Protein AF-A0A060ZPP7-F1 (afdb_monomer)

Foldseek 3Di:
DQDPCNDQQHLDDAFFFAPALPGPDGNVRRRVVVLVLQCVLQVDAAPWEEEEEACQLPPSVVVCVVVHNAAYEYEDQDPVSQVNNCVVCVVVVNNVRYHYDYDDLLDDPAAFQQGQEYEYEQHLQLDLCSLSSLLSVLRNHHAFHKYKYKHFAADPLADAQCVPPSRNDHHHQVCVCVSQVSSQKHWDDKDFSQNRRQDHPVQLVVQCVVCVVVLVVCCVVPNPLVSCRRNNDDPPDDQPPRNDYTIIMITMMGRD

Organism: NCBI:txid576784

Structure (mmCIF, N/CA/C/O backbone):
data_AF-A0A060ZPP7-F1
#
_entry.id   AF-A0A060ZPP7-F1
#
loop_
_atom_site.group_PDB
_atom_site.id
_atom_site.type_symbol
_atom_site.label_atom_id
_atom_site.label_alt_id
_atom_site.label_comp_id
_atom_site.label_asym_id
_atom_site.label_entity_id
_atom_site.label_seq_id
_atom_site.pdbx_PDB_ins_code
_atom_site.Cartn_x
_atom_site.Cartn_y
_atom_site.Cartn_z
_atom_site.occupancy
_atom_site.B_iso_or_equiv
_atom_site.auth_seq_id
_atom_site.auth_comp_id
_atom_site.auth_asym_id
_atom_site.auth_atom_id
_atom_site.pdbx_PDB_model_num
ATOM 1 N N . MET A 1 1 ? 29.205 8.952 -3.262 1.00 29.80 1 MET A N 1
ATOM 2 C CA . MET A 1 1 ? 28.152 7.966 -2.949 1.00 29.80 1 MET A CA 1
ATOM 3 C C . MET A 1 1 ? 26.857 8.739 -3.065 1.00 29.80 1 MET A C 1
ATOM 5 O O . MET A 1 1 ? 26.741 9.728 -2.355 1.00 29.80 1 MET A O 1
ATOM 9 N N . LEU A 1 2 ? 26.001 8.410 -4.032 1.00 26.97 2 LEU A N 1
ATOM 10 C CA . LEU A 1 2 ? 24.689 9.052 -4.153 1.00 26.97 2 LEU A CA 1
ATOM 11 C C . LEU A 1 2 ? 23.909 8.729 -2.872 1.00 26.97 2 LEU A C 1
ATOM 13 O O . LEU A 1 2 ? 23.902 7.574 -2.443 1.00 26.97 2 LEU A O 1
ATOM 17 N N . SER A 1 3 ? 23.378 9.749 -2.207 1.00 33.22 3 SER A N 1
ATOM 18 C CA . SER A 1 3 ? 22.512 9.575 -1.041 1.00 33.22 3 SER A CA 1
ATOM 19 C C . SER A 1 3 ? 21.133 9.080 -1.495 1.00 33.22 3 SER A C 1
ATOM 21 O O . SER A 1 3 ? 20.763 9.284 -2.648 1.00 33.22 3 SER A O 1
ATOM 23 N N . ASP A 1 4 ? 20.342 8.465 -0.608 1.00 39.47 4 ASP A N 1
ATOM 24 C CA . ASP A 1 4 ? 18.963 8.042 -0.933 1.00 39.47 4 ASP A CA 1
ATOM 25 C C . ASP A 1 4 ? 18.098 9.216 -1.458 1.00 39.47 4 ASP A C 1
ATOM 27 O O . ASP A 1 4 ? 17.103 8.990 -2.138 1.00 39.47 4 ASP A O 1
ATOM 31 N N . SER A 1 5 ? 18.477 10.471 -1.169 1.00 39.25 5 SER A N 1
ATOM 32 C CA . SER A 1 5 ? 17.838 11.691 -1.690 1.00 39.25 5 SER A CA 1
ATOM 33 C C . SER A 1 5 ? 18.254 12.097 -3.111 1.00 39.25 5 SER A C 1
ATOM 35 O O . SER A 1 5 ? 17.626 12.989 -3.672 1.00 39.25 5 SER A O 1
ATOM 37 N N . ASP A 1 6 ? 19.277 11.466 -3.694 1.00 37.81 6 ASP A N 1
ATOM 38 C CA . ASP A 1 6 ? 19.789 11.772 -5.041 1.00 37.81 6 ASP A CA 1
ATOM 39 C C . ASP A 1 6 ? 19.239 10.821 -6.124 1.00 37.81 6 ASP A C 1
ATOM 41 O O . ASP A 1 6 ? 19.584 10.947 -7.301 1.00 37.81 6 ASP A O 1
ATOM 45 N N . LEU A 1 7 ? 18.399 9.849 -5.748 1.00 41.31 7 LEU A N 1
ATOM 46 C CA . LEU A 1 7 ? 17.728 8.963 -6.697 1.00 41.31 7 LEU A CA 1
ATOM 47 C C . LEU A 1 7 ? 16.479 9.660 -7.275 1.00 41.31 7 LEU A C 1
ATOM 49 O O . LEU A 1 7 ? 15.660 10.174 -6.512 1.00 41.31 7 LEU A O 1
ATOM 53 N N . PRO A 1 8 ? 16.261 9.641 -8.605 1.00 41.88 8 PRO A N 1
ATOM 54 C CA . PRO A 1 8 ? 15.124 10.313 -9.252 1.00 41.88 8 PRO A CA 1
ATOM 55 C C . PRO A 1 8 ? 13.742 9.710 -8.929 1.00 41.88 8 PRO A C 1
ATOM 57 O O . PRO A 1 8 ? 12.740 10.155 -9.480 1.00 41.88 8 PRO A O 1
ATOM 60 N N . VAL A 1 9 ? 13.673 8.728 -8.025 1.00 42.00 9 VAL A N 1
ATOM 61 C CA . VAL A 1 9 ? 12.446 8.045 -7.574 1.00 42.00 9 VAL A CA 1
ATOM 62 C C . VAL A 1 9 ? 11.648 8.896 -6.556 1.00 42.00 9 VAL A C 1
ATOM 64 O O . VAL A 1 9 ? 10.521 8.570 -6.195 1.00 42.00 9 VAL A O 1
ATOM 67 N N . GLY A 1 10 ? 12.186 10.044 -6.123 1.00 47.97 10 GLY A N 1
ATOM 68 C CA . GLY A 1 10 ? 11.535 10.919 -5.143 1.00 47.97 10 GLY A CA 1
ATOM 69 C C . GLY A 1 10 ? 11.564 10.335 -3.724 1.00 47.97 10 GLY A C 1
ATOM 70 O O . GLY A 1 10 ? 12.333 9.431 -3.416 1.00 47.97 10 GLY A O 1
ATOM 71 N N . SER A 1 11 ? 10.745 10.864 -2.809 1.00 56.97 11 SER A N 1
ATOM 72 C CA . SER A 1 11 ? 10.701 10.390 -1.413 1.00 56.97 11 SER A CA 1
ATOM 73 C C . SER A 1 11 ? 9.968 9.054 -1.223 1.00 56.97 11 SER A C 1
ATOM 75 O O . SER A 1 11 ? 9.923 8.560 -0.090 1.00 56.97 11 SER A O 1
ATOM 77 N N . ASN A 1 12 ? 9.411 8.492 -2.299 1.00 56.47 12 ASN A N 1
ATOM 78 C CA . ASN A 1 12 ? 8.701 7.218 -2.350 1.00 56.47 12 ASN A CA 1
ATOM 79 C C . ASN A 1 12 ? 9.636 6.087 -2.807 1.00 56.47 12 ASN A C 1
ATOM 81 O O . ASN A 1 12 ? 10.567 6.313 -3.571 1.00 56.47 12 ASN A O 1
ATOM 85 N N . LEU A 1 13 ? 9.370 4.864 -2.345 1.00 64.94 13 LEU A N 1
ATOM 86 C CA . LEU A 1 13 ? 10.167 3.673 -2.672 1.00 64.94 13 LEU A CA 1
ATOM 87 C C . LEU A 1 13 ? 9.445 2.693 -3.607 1.00 64.94 13 LEU A C 1
ATOM 89 O O . LEU A 1 13 ? 9.924 1.579 -3.771 1.00 64.94 13 LEU A O 1
ATOM 93 N N . HIS A 1 14 ? 8.313 3.095 -4.184 1.00 76.81 14 HIS A N 1
ATOM 94 C CA . HIS A 1 14 ? 7.444 2.212 -4.957 1.00 76.81 14 HIS A CA 1
ATOM 95 C C . HIS A 1 14 ? 7.277 2.678 -6.408 1.00 76.81 14 HIS A C 1
ATOM 97 O O . HIS A 1 14 ? 7.652 3.805 -6.756 1.00 76.81 14 HIS A O 1
ATOM 103 N N . LEU A 1 15 ? 6.711 1.817 -7.256 1.00 84.62 15 LEU A N 1
ATOM 104 C CA . LEU A 1 15 ? 6.539 2.089 -8.683 1.00 84.62 15 LEU A CA 1
ATOM 105 C C . LEU A 1 15 ? 5.602 3.279 -8.960 1.00 84.62 15 LEU A C 1
ATOM 107 O O . LEU A 1 15 ? 4.873 3.772 -8.092 1.00 84.62 15 LEU A O 1
ATOM 111 N N . GLY A 1 16 ? 5.655 3.764 -10.201 1.00 87.69 16 GLY A N 1
ATOM 112 C CA . GLY A 1 16 ? 4.744 4.776 -10.725 1.00 87.69 16 GLY A CA 1
ATOM 113 C C . GLY A 1 16 ? 3.487 4.171 -11.351 1.00 87.69 16 GLY A C 1
ATOM 114 O O . GLY A 1 16 ? 3.459 2.992 -11.692 1.00 87.69 16 GLY A O 1
ATOM 115 N N . TYR A 1 17 ? 2.459 5.001 -11.510 1.00 91.62 17 TYR A N 1
ATOM 116 C CA . TYR A 1 17 ? 1.266 4.727 -12.305 1.00 91.62 17 TYR A CA 1
ATOM 117 C C . TYR A 1 17 ? 1.141 5.798 -13.390 1.00 91.62 17 TYR A C 1
ATOM 119 O O . TYR A 1 17 ? 1.115 6.987 -13.067 1.00 91.62 17 TYR A O 1
ATOM 127 N N . TRP A 1 18 ? 1.027 5.375 -14.645 1.00 92.62 18 TRP A N 1
ATOM 128 C CA . TRP A 1 18 ? 0.766 6.219 -15.810 1.00 92.62 18 TRP A CA 1
ATOM 129 C C . TRP A 1 18 ? -0.586 5.860 -16.417 1.00 92.62 18 TRP A C 1
ATOM 131 O O . TRP A 1 18 ? -0.998 4.699 -16.417 1.00 92.62 18 TRP A O 1
ATOM 141 N N . ASN A 1 19 ? -1.307 6.858 -16.924 1.00 89.44 19 ASN A N 1
ATOM 142 C CA . ASN A 1 19 ? -2.652 6.627 -17.454 1.00 89.44 19 ASN A CA 1
ATOM 143 C C . ASN A 1 19 ? -2.626 5.849 -18.776 1.00 89.44 19 ASN A C 1
ATOM 145 O O . ASN A 1 19 ? -3.519 5.036 -19.011 1.00 89.44 19 ASN A O 1
ATOM 149 N N . ASP A 1 20 ? -1.598 6.070 -19.594 1.00 85.94 20 ASP A N 1
ATOM 150 C CA . ASP A 1 20 ? -1.346 5.378 -20.856 1.00 85.94 20 ASP A CA 1
ATOM 151 C C . ASP A 1 20 ? 0.129 5.530 -21.293 1.00 85.94 20 ASP A C 1
ATOM 153 O O . ASP A 1 20 ? 0.942 6.162 -20.615 1.00 85.94 20 ASP A O 1
ATOM 157 N N . GLU A 1 21 ? 0.473 4.939 -22.440 1.00 80.31 21 GLU A N 1
ATOM 158 C CA . GLU A 1 21 ? 1.821 4.933 -23.030 1.00 80.31 21 GLU A CA 1
ATOM 159 C C . GLU A 1 21 ? 2.327 6.310 -23.516 1.00 80.31 21 GLU A C 1
ATOM 161 O O . GLU A 1 21 ? 3.497 6.433 -23.893 1.00 80.31 21 GLU A O 1
ATOM 166 N N . TYR A 1 22 ? 1.474 7.341 -23.505 1.00 82.25 22 TYR A N 1
ATOM 167 C CA . TYR A 1 22 ? 1.793 8.720 -23.889 1.00 82.25 22 TYR A CA 1
ATOM 168 C C . TYR A 1 22 ? 1.839 9.678 -22.693 1.00 82.25 22 TYR A C 1
ATOM 170 O O . TYR A 1 22 ? 2.158 10.854 -22.875 1.00 82.25 22 TYR A O 1
ATOM 178 N N . ASP A 1 23 ? 1.532 9.207 -21.482 1.00 84.81 23 ASP A N 1
ATOM 179 C CA . ASP A 1 23 ? 1.560 10.028 -20.275 1.00 84.81 23 ASP A CA 1
ATOM 180 C C . ASP A 1 23 ? 2.985 10.555 -20.007 1.00 84.81 23 ASP A C 1
ATOM 182 O O . ASP A 1 23 ? 3.968 9.811 -19.963 1.00 84.81 23 ASP A O 1
ATOM 186 N N . GLU A 1 24 ? 3.101 11.872 -19.836 1.00 88.56 24 GLU A N 1
ATOM 187 C CA . GLU A 1 24 ? 4.372 12.565 -19.614 1.00 88.56 24 GLU A CA 1
ATOM 188 C C . GLU A 1 24 ? 4.633 12.894 -18.134 1.00 88.56 24 GLU A C 1
ATOM 190 O O . GLU A 1 24 ? 5.545 13.671 -17.823 1.00 88.56 24 GLU A O 1
ATOM 195 N N . ALA A 1 25 ? 3.849 12.328 -17.212 1.00 88.12 25 ALA A N 1
ATOM 196 C CA . ALA A 1 25 ? 4.098 12.447 -15.783 1.00 88.12 25 ALA A CA 1
ATOM 197 C C . ALA A 1 25 ? 5.515 11.966 -15.424 1.00 88.12 25 ALA A C 1
ATOM 199 O O . ALA A 1 25 ? 5.943 10.870 -15.801 1.00 88.12 25 ALA A O 1
ATOM 200 N N . ASP A 1 26 ? 6.241 12.790 -14.665 1.00 87.75 26 ASP A N 1
ATOM 201 C CA . ASP A 1 26 ? 7.525 12.390 -14.095 1.00 87.75 26 ASP A CA 1
ATOM 202 C C . ASP A 1 26 ? 7.351 11.288 -13.036 1.00 87.75 26 ASP A C 1
ATOM 204 O O . ASP A 1 26 ? 6.239 11.002 -12.586 1.00 87.75 26 ASP A O 1
ATOM 208 N N . LEU A 1 27 ? 8.459 10.656 -12.631 1.00 83.69 27 LEU A N 1
ATOM 209 C CA . LEU A 1 27 ? 8.428 9.565 -11.652 1.00 83.69 27 LEU A CA 1
ATOM 210 C C . LEU A 1 27 ? 7.728 9.987 -10.357 1.00 83.69 27 LEU A C 1
ATOM 212 O O . LEU A 1 27 ? 6.849 9.279 -9.889 1.00 83.69 27 LEU A O 1
ATOM 216 N N . ALA A 1 28 ? 8.045 11.166 -9.818 1.00 83.38 28 ALA A N 1
ATOM 217 C CA . ALA A 1 28 ? 7.436 11.648 -8.581 1.00 83.38 28 ALA A CA 1
ATOM 218 C C . ALA A 1 28 ? 5.903 11.755 -8.688 1.00 83.38 28 ALA A C 1
ATOM 220 O O . ALA A 1 28 ? 5.182 11.322 -7.783 1.00 83.38 28 ALA A O 1
ATOM 221 N N . THR A 1 29 ? 5.405 12.290 -9.804 1.00 89.81 29 THR A N 1
ATOM 222 C CA . THR A 1 29 ? 3.973 12.392 -10.092 1.00 89.81 29 THR A CA 1
ATOM 223 C C . THR A 1 29 ? 3.352 11.013 -10.270 1.00 89.81 29 THR A C 1
ATOM 225 O O . THR A 1 29 ? 2.319 10.737 -9.662 1.00 89.81 29 THR A O 1
ATOM 228 N N . ALA A 1 30 ? 3.974 10.131 -11.052 1.00 91.00 30 ALA A N 1
ATOM 229 C CA . ALA A 1 30 ? 3.480 8.778 -11.290 1.00 91.00 30 ALA A CA 1
ATOM 230 C C . ALA A 1 30 ? 3.409 7.959 -9.988 1.00 91.00 30 ALA A C 1
ATOM 232 O O . ALA A 1 30 ? 2.438 7.244 -9.743 1.00 91.00 30 ALA A O 1
ATOM 233 N N . THR A 1 31 ? 4.389 8.095 -9.100 1.00 89.94 31 THR A N 1
ATOM 234 C CA . THR A 1 31 ? 4.397 7.411 -7.804 1.00 89.94 31 THR A CA 1
ATOM 235 C C . THR A 1 31 ? 3.282 7.934 -6.886 1.00 89.94 31 THR A C 1
ATOM 237 O O . THR A 1 31 ? 2.555 7.165 -6.257 1.00 89.94 31 THR A O 1
ATOM 240 N N . GLU A 1 32 ? 3.029 9.243 -6.865 1.00 90.56 32 GLU A N 1
ATOM 241 C CA . GLU A 1 32 ? 1.850 9.795 -6.182 1.00 90.56 32 GLU A CA 1
ATOM 242 C C . GLU A 1 32 ? 0.529 9.303 -6.815 1.00 90.56 32 GLU A C 1
ATOM 244 O O . GLU A 1 32 ? -0.438 9.022 -6.100 1.00 90.56 32 GLU A O 1
ATOM 249 N N . GLN A 1 33 ? 0.470 9.133 -8.141 1.00 94.31 33 GLN A N 1
ATOM 250 C CA . GLN A 1 33 ? -0.697 8.549 -8.809 1.00 94.31 33 GLN A CA 1
ATOM 251 C C . GLN A 1 33 ? -0.951 7.105 -8.356 1.00 94.31 33 GLN A C 1
ATOM 253 O O . GLN A 1 33 ? -2.095 6.783 -8.028 1.00 94.31 33 GLN A O 1
ATOM 258 N N . LEU A 1 34 ? 0.083 6.261 -8.246 1.00 94.94 34 LEU A N 1
ATOM 259 C CA . LEU A 1 34 ? -0.080 4.887 -7.753 1.00 94.94 34 LEU A CA 1
ATOM 260 C C . LEU A 1 34 ? -0.587 4.866 -6.306 1.00 94.94 34 LEU A C 1
ATOM 262 O O . LEU A 1 34 ? -1.536 4.143 -5.991 1.00 94.94 34 LEU A O 1
ATOM 266 N N . THR A 1 35 ? -0.044 5.745 -5.453 1.00 94.94 35 THR A N 1
ATOM 267 C CA . THR A 1 35 ? -0.539 5.942 -4.079 1.00 94.94 35 THR A CA 1
ATOM 268 C C . THR A 1 35 ? -2.036 6.243 -4.075 1.00 94.94 35 THR A C 1
ATOM 270 O O . THR A 1 35 ? -2.803 5.641 -3.322 1.00 94.94 35 THR A O 1
ATOM 273 N N . ARG A 1 36 ? -2.500 7.128 -4.962 1.00 95.31 36 ARG A N 1
ATOM 274 C CA . ARG A 1 36 ? -3.929 7.454 -5.079 1.00 95.31 36 ARG A CA 1
ATOM 275 C C . ARG A 1 36 ? -4.770 6.265 -5.526 1.00 95.31 36 ARG A C 1
ATOM 277 O O . ARG A 1 36 ? -5.892 6.132 -5.041 1.00 95.31 36 ARG A O 1
ATOM 284 N N . GLN A 1 37 ? -4.275 5.413 -6.423 1.00 97.25 37 GLN A N 1
ATOM 285 C CA . GLN A 1 37 ? -5.015 4.222 -6.855 1.00 97.25 37 GLN A CA 1
ATOM 286 C C . GLN A 1 37 ? -5.201 3.212 -5.715 1.00 97.25 37 GLN A C 1
ATOM 288 O O . GLN A 1 37 ? -6.297 2.662 -5.567 1.00 97.25 37 GLN A O 1
ATOM 293 N N . LEU A 1 38 ? -4.187 3.026 -4.865 1.00 97.44 38 LEU A N 1
ATOM 294 C CA . LEU A 1 38 ? -4.310 2.227 -3.643 1.00 97.44 38 LEU A CA 1
ATOM 295 C C . LEU A 1 38 ? -5.317 2.857 -2.663 1.00 97.44 38 LEU A C 1
ATOM 297 O O . LEU A 1 38 ? -6.235 2.189 -2.185 1.00 97.44 38 LEU A O 1
ATOM 301 N N . LEU A 1 39 ? -5.198 4.163 -2.395 1.00 96.50 39 LEU A N 1
ATOM 302 C CA . LEU A 1 39 ? -6.068 4.862 -1.441 1.00 96.50 39 LEU A CA 1
ATOM 303 C C . LEU A 1 39 ? -7.541 4.901 -1.879 1.00 96.50 39 LEU A C 1
ATOM 305 O O . LEU A 1 39 ? -8.427 4.861 -1.025 1.00 96.50 39 LEU A O 1
ATOM 309 N N . LYS A 1 40 ? -7.832 4.926 -3.188 1.00 96.75 40 LYS A N 1
ATOM 310 C CA . LYS A 1 40 ? -9.207 4.784 -3.707 1.00 96.75 40 LYS A CA 1
ATOM 311 C C . LYS A 1 40 ? -9.844 3.455 -3.287 1.00 96.75 40 LYS A C 1
ATOM 313 O O . LYS A 1 40 ? -11.000 3.454 -2.874 1.00 96.75 40 LYS A O 1
ATOM 318 N N . ARG A 1 41 ? -9.091 2.351 -3.343 1.00 97.50 41 ARG A N 1
ATOM 319 C CA . ARG A 1 41 ? -9.554 1.008 -2.939 1.00 97.50 41 ARG A CA 1
ATOM 320 C C . ARG A 1 41 ? -9.733 0.894 -1.428 1.00 97.50 41 ARG A C 1
ATOM 322 O O . ARG A 1 41 ? -10.727 0.334 -0.954 1.00 97.50 41 ARG A O 1
ATOM 329 N N . LEU A 1 42 ? -8.817 1.505 -0.676 1.00 98.00 42 LEU A N 1
ATOM 330 C CA . LEU A 1 42 ? -8.904 1.604 0.781 1.00 98.00 42 LEU A CA 1
ATOM 331 C C . LEU A 1 42 ? -10.134 2.407 1.239 1.00 98.00 42 LEU A C 1
ATOM 333 O O . LEU A 1 42 ? -10.734 2.073 2.260 1.00 98.00 42 LEU A O 1
ATOM 337 N N . ALA A 1 43 ? -10.517 3.437 0.476 1.00 97.44 43 ALA A N 1
ATOM 338 C CA . ALA A 1 43 ? -11.635 4.342 0.753 1.00 97.44 43 ALA A CA 1
ATOM 339 C C . ALA A 1 43 ? -11.619 4.907 2.197 1.00 97.44 43 ALA A C 1
ATOM 341 O O . ALA A 1 43 ? -12.575 4.693 2.954 1.00 97.44 43 ALA A O 1
ATOM 342 N N . PRO A 1 44 ? -10.538 5.610 2.600 1.00 97.44 44 PRO A N 1
ATOM 343 C CA . PRO A 1 44 ? -10.370 6.108 3.960 1.00 97.44 44 PRO A CA 1
ATOM 344 C C . PRO A 1 44 ? -11.447 7.134 4.327 1.00 97.44 44 PRO A C 1
ATOM 346 O O . PRO A 1 44 ? -11.900 7.927 3.498 1.00 97.44 44 PRO A O 1
ATOM 349 N N . ARG A 1 45 ? -11.840 7.133 5.600 1.00 97.69 45 ARG A N 1
ATOM 350 C CA . ARG A 1 45 ? -12.827 8.042 6.186 1.00 97.69 45 ARG A CA 1
ATOM 351 C C . ARG A 1 45 ? -12.222 8.802 7.368 1.00 97.69 45 ARG A C 1
ATOM 353 O O . ARG A 1 45 ? -11.394 8.232 8.079 1.00 97.69 45 ARG A O 1
ATOM 360 N N . PRO A 1 46 ? -12.668 10.043 7.630 1.00 98.19 46 PRO A N 1
ATOM 361 C CA . PRO A 1 46 ? -12.252 10.789 8.813 1.00 98.19 46 PRO A CA 1
ATOM 362 C C . PRO A 1 46 ? -12.444 10.002 10.120 1.00 98.19 46 PRO A C 1
ATOM 364 O O . PRO A 1 46 ? -13.439 9.291 10.281 1.00 98.19 46 PRO A O 1
ATOM 367 N N . GLY A 1 47 ? -11.499 10.143 11.047 1.00 98.00 47 GLY A N 1
ATOM 368 C CA . GLY A 1 47 ? -11.486 9.497 12.361 1.00 98.00 47 GLY A CA 1
ATOM 369 C C . GLY A 1 47 ? -11.009 8.039 12.378 1.00 98.00 47 GLY A C 1
ATOM 370 O O . GLY A 1 47 ? -11.030 7.416 13.438 1.00 98.00 47 GLY A O 1
ATOM 371 N N . GLN A 1 48 ? -10.600 7.469 11.240 1.00 98.56 48 GLN A N 1
ATOM 372 C CA . GLN A 1 48 ? -10.103 6.091 11.184 1.00 98.56 48 GLN A CA 1
ATOM 373 C C . GLN A 1 48 ? -8.658 5.959 11.681 1.00 98.56 48 GLN A C 1
ATOM 375 O O . GLN A 1 48 ? -7.812 6.810 11.395 1.00 98.56 48 GLN A O 1
ATOM 380 N N . ARG A 1 49 ? -8.367 4.832 12.346 1.00 98.75 49 ARG A N 1
ATOM 381 C CA . ARG A 1 49 ? -6.997 4.346 12.573 1.00 98.75 49 ARG A CA 1
ATOM 382 C C . ARG A 1 49 ? -6.629 3.340 11.496 1.00 98.75 49 ARG A C 1
ATOM 384 O O . ARG A 1 49 ? -7.326 2.338 11.327 1.00 98.75 49 ARG A O 1
ATOM 391 N N . ILE A 1 50 ? -5.532 3.588 10.794 1.00 98.88 50 ILE A N 1
ATOM 392 C CA . ILE A 1 50 ? -5.123 2.815 9.622 1.00 98.88 50 ILE A CA 1
ATOM 393 C C . ILE A 1 50 ? -3.739 2.207 9.842 1.00 98.88 50 ILE A C 1
ATOM 395 O O . ILE A 1 50 ? -2.838 2.882 10.339 1.00 98.88 50 ILE A O 1
ATOM 399 N N . LEU A 1 51 ? -3.583 0.936 9.474 1.00 98.88 51 LEU A N 1
ATOM 400 C CA . LEU A 1 51 ? -2.309 0.219 9.522 1.00 98.88 51 LEU A CA 1
ATOM 401 C C . LEU A 1 51 ? -1.629 0.206 8.142 1.00 98.88 51 LEU A C 1
ATOM 403 O O . LEU A 1 51 ? -2.192 -0.296 7.174 1.00 98.88 51 LEU A O 1
ATOM 407 N N . ASP A 1 52 ? -0.402 0.709 8.078 1.00 98.75 52 ASP A N 1
ATOM 408 C CA . ASP A 1 52 ? 0.498 0.647 6.923 1.00 98.75 52 ASP A CA 1
ATOM 409 C C . ASP A 1 52 ? 1.526 -0.474 7.148 1.00 98.75 52 ASP A C 1
ATOM 411 O O . ASP A 1 52 ? 2.463 -0.347 7.945 1.00 98.75 52 ASP A O 1
ATOM 415 N N . VAL A 1 53 ? 1.314 -1.621 6.501 1.00 98.56 53 VAL A N 1
ATOM 416 C CA . VAL A 1 53 ? 2.181 -2.792 6.649 1.00 98.56 53 VAL A CA 1
ATOM 417 C C . VAL A 1 53 ? 3.312 -2.703 5.632 1.00 98.56 53 VAL A C 1
ATOM 419 O O . VAL A 1 53 ? 3.078 -2.869 4.438 1.00 98.56 53 VAL A O 1
ATOM 422 N N . GLY A 1 54 ? 4.545 -2.509 6.104 1.00 96.12 54 GLY A N 1
ATOM 423 C CA . GLY A 1 54 ? 5.707 -2.295 5.238 1.00 96.12 54 GLY A CA 1
ATOM 424 C C . GLY A 1 54 ? 5.847 -0.836 4.814 1.00 96.12 54 GLY A C 1
ATOM 425 O O . GLY A 1 54 ? 5.951 -0.535 3.634 1.00 96.12 54 GLY A O 1
ATOM 426 N N . CYS A 1 55 ? 5.889 0.074 5.786 1.00 95.75 55 CYS A N 1
ATOM 427 C CA . CYS A 1 55 ? 5.754 1.516 5.569 1.00 95.75 55 CYS A CA 1
ATOM 428 C C . CYS A 1 55 ? 6.894 2.189 4.786 1.00 95.75 55 CYS A C 1
ATOM 430 O O . CYS A 1 55 ? 6.822 3.386 4.486 1.00 95.75 55 CYS A O 1
ATOM 432 N N . GLY A 1 56 ? 7.995 1.475 4.530 1.00 92.50 56 GLY A N 1
ATOM 433 C CA . GLY A 1 56 ? 9.214 2.047 3.970 1.00 92.50 56 GLY A CA 1
ATOM 434 C C . GLY A 1 56 ? 9.632 3.310 4.730 1.00 92.50 56 GLY A C 1
ATOM 435 O O . GLY A 1 56 ? 9.672 3.341 5.958 1.00 92.50 56 GLY A O 1
ATOM 436 N N . VAL A 1 57 ? 9.881 4.387 3.989 1.00 92.69 57 VAL A N 1
ATOM 437 C CA . VAL A 1 57 ? 10.239 5.713 4.529 1.00 92.69 57 VAL A CA 1
ATOM 438 C C . VAL A 1 57 ? 9.025 6.628 4.786 1.00 92.69 57 VAL A C 1
ATOM 440 O O . VAL A 1 57 ? 9.184 7.840 4.947 1.00 92.69 57 VAL A O 1
ATOM 443 N N . GLY A 1 58 ? 7.810 6.064 4.816 1.00 94.56 58 GLY A N 1
ATOM 444 C CA . GLY A 1 58 ? 6.599 6.684 5.369 1.00 94.56 58 GLY A CA 1
ATOM 445 C C . GLY A 1 58 ? 5.838 7.662 4.470 1.00 94.56 58 GLY A C 1
ATOM 446 O O . GLY A 1 58 ? 4.901 8.316 4.932 1.00 94.56 58 GLY A O 1
ATOM 447 N N . GLN A 1 59 ? 6.223 7.816 3.203 1.00 94.12 59 GLN A N 1
ATOM 448 C CA . GLN A 1 59 ? 5.646 8.841 2.328 1.00 94.12 59 GLN A CA 1
ATOM 449 C C . GLN A 1 59 ? 4.151 8.627 1.997 1.00 94.12 59 GLN A C 1
ATOM 451 O O . GLN A 1 59 ? 3.408 9.612 2.107 1.00 94.12 59 GLN A O 1
ATOM 456 N N . PRO A 1 60 ? 3.652 7.410 1.689 1.00 95.06 60 PRO A N 1
ATOM 457 C CA . PRO A 1 60 ? 2.214 7.182 1.497 1.00 95.06 60 PRO A CA 1
ATOM 458 C C . PRO A 1 60 ? 1.382 7.517 2.744 1.00 95.06 60 PRO A C 1
ATOM 460 O O . PRO A 1 60 ? 0.383 8.233 2.650 1.00 95.06 60 PRO A O 1
ATOM 463 N N . ALA A 1 61 ? 1.845 7.102 3.929 1.00 97.75 61 ALA A N 1
ATOM 464 C CA . ALA A 1 61 ? 1.204 7.402 5.210 1.00 97.75 61 ALA A CA 1
ATOM 465 C C . ALA A 1 61 ? 1.074 8.913 5.467 1.00 97.75 61 ALA A C 1
ATOM 467 O O . ALA A 1 61 ? -0.005 9.406 5.803 1.00 97.75 61 ALA A O 1
ATOM 468 N N . MET A 1 62 ? 2.156 9.671 5.252 1.00 96.88 62 MET A N 1
ATOM 469 C CA . MET A 1 62 ? 2.131 11.132 5.380 1.00 96.88 62 MET A CA 1
ATOM 470 C C . MET A 1 62 ? 1.220 11.790 4.339 1.00 96.88 62 MET A C 1
ATOM 472 O O . MET A 1 62 ? 0.529 12.758 4.653 1.00 96.88 62 MET A O 1
ATOM 476 N N . SER A 1 63 ? 1.205 11.284 3.104 1.00 94.69 63 SER A N 1
ATOM 477 C CA . SER A 1 63 ? 0.366 11.825 2.027 1.00 94.69 63 SER A CA 1
ATOM 478 C C . SER A 1 63 ? -1.118 11.643 2.343 1.00 94.69 63 SER A C 1
ATOM 480 O O . SER A 1 63 ? -1.884 12.605 2.252 1.00 94.69 63 SER A O 1
ATOM 482 N N . LEU A 1 64 ? -1.509 10.464 2.841 1.00 97.25 64 LEU A N 1
ATOM 483 C CA . LEU A 1 64 ? -2.867 10.228 3.323 1.00 97.25 64 LEU A CA 1
ATOM 484 C C . LEU A 1 64 ? -3.224 11.143 4.501 1.00 97.25 64 LEU A C 1
ATOM 486 O O . LEU A 1 64 ? -4.292 11.751 4.494 1.00 97.25 64 LEU A O 1
ATOM 490 N N . ALA A 1 65 ? -2.338 11.288 5.490 1.00 97.69 65 ALA A N 1
ATOM 491 C CA . ALA A 1 65 ? -2.612 12.125 6.654 1.00 97.69 65 ALA A CA 1
ATOM 492 C C . ALA A 1 65 ? -2.784 13.618 6.295 1.00 97.69 65 ALA A C 1
ATOM 494 O O . ALA A 1 65 ? -3.585 14.327 6.907 1.00 97.69 65 ALA A O 1
ATOM 495 N N . ARG A 1 66 ? -2.095 14.118 5.265 1.00 96.12 66 ARG A N 1
ATOM 496 C CA . ARG A 1 66 ? -2.332 15.485 4.763 1.00 96.12 66 ARG A CA 1
ATOM 497 C C . ARG A 1 66 ? -3.694 15.633 4.083 1.00 96.12 66 ARG A C 1
ATOM 499 O O . ARG A 1 66 ? -4.293 16.699 4.168 1.00 96.12 66 ARG A O 1
ATOM 506 N N . ALA A 1 67 ? -4.163 14.589 3.402 1.00 95.56 67 ALA A N 1
ATOM 507 C CA . ALA A 1 67 ? -5.382 14.626 2.596 1.00 95.56 67 ALA A CA 1
ATOM 508 C C . ALA A 1 67 ? -6.663 14.277 3.377 1.00 95.56 67 ALA A C 1
ATOM 510 O O . ALA A 1 67 ? -7.746 14.727 3.007 1.00 95.56 67 ALA A O 1
ATOM 511 N N . CYS A 1 68 ? -6.557 13.473 4.435 1.00 97.00 68 CYS A N 1
ATOM 512 C CA . CYS A 1 68 ? -7.687 12.976 5.213 1.00 97.00 68 CYS A CA 1
ATOM 513 C C . CYS A 1 68 ? -7.373 13.026 6.711 1.00 97.00 68 CYS A C 1
ATOM 515 O O . CYS A 1 68 ? -6.239 12.781 7.118 1.00 97.00 68 CYS A O 1
ATOM 517 N N . ASP A 1 69 ? -8.382 13.306 7.535 1.00 97.88 69 ASP A N 1
ATOM 518 C CA . ASP A 1 69 ? -8.270 13.322 8.997 1.00 97.88 69 ASP A CA 1
ATOM 519 C C . ASP A 1 69 ? -8.240 11.895 9.566 1.00 97.88 69 ASP A C 1
ATOM 521 O O . ASP A 1 69 ? -9.257 11.347 9.977 1.00 97.88 69 ASP A O 1
ATOM 525 N N . VAL A 1 70 ? -7.081 11.248 9.493 1.00 98.56 70 VAL A N 1
ATOM 526 C CA . VAL A 1 70 ? -6.847 9.875 9.971 1.00 98.56 70 VAL A CA 1
ATOM 527 C C . VAL A 1 70 ? -5.584 9.787 10.817 1.00 98.56 70 VAL A C 1
ATOM 529 O O . VAL A 1 70 ? -4.687 10.634 10.699 1.00 98.56 70 VAL A O 1
ATOM 532 N N . GLU A 1 71 ? -5.504 8.726 11.616 1.00 98.69 71 GLU A N 1
ATOM 533 C CA . GLU A 1 71 ? -4.279 8.272 12.271 1.00 98.69 71 GLU A CA 1
ATOM 534 C C . GLU A 1 71 ? -3.678 7.108 11.478 1.00 98.69 71 GLU A C 1
ATOM 536 O O . GLU A 1 71 ? -4.375 6.133 11.184 1.00 98.69 71 GLU A O 1
ATOM 541 N N . VAL A 1 72 ? -2.387 7.177 11.156 1.00 98.81 72 VAL A N 1
ATOM 542 C CA . VAL A 1 72 ? -1.674 6.106 10.448 1.00 98.81 72 VAL A CA 1
ATOM 543 C C . VAL A 1 72 ? -0.579 5.529 11.337 1.00 98.81 72 VAL A C 1
ATOM 545 O O . VAL A 1 72 ? 0.276 6.251 11.853 1.00 98.81 72 VAL A O 1
ATOM 548 N N . HIS A 1 73 ? -0.602 4.211 11.492 1.00 98.81 73 HIS A N 1
ATOM 549 C CA . HIS A 1 73 ? 0.430 3.427 12.155 1.00 98.81 73 HIS A CA 1
ATOM 550 C C . HIS A 1 73 ? 1.173 2.622 11.098 1.00 98.81 73 HIS A C 1
ATOM 552 O O . HIS A 1 73 ? 0.591 1.723 10.503 1.00 98.81 73 HIS A O 1
ATOM 558 N N . GLY A 1 74 ? 2.436 2.947 10.848 1.00 98.75 74 GLY A N 1
ATOM 559 C CA . GLY A 1 74 ? 3.277 2.208 9.918 1.00 98.75 74 GLY A CA 1
ATOM 560 C C . GLY A 1 74 ? 4.223 1.248 10.620 1.00 98.75 74 GLY A C 1
ATOM 561 O O . GLY A 1 74 ? 4.795 1.576 11.660 1.00 98.75 74 GLY A O 1
ATOM 562 N N . ILE A 1 75 ? 4.417 0.069 10.033 1.00 98.69 75 ILE A N 1
ATOM 563 C CA . ILE A 1 75 ? 5.388 -0.909 10.521 1.00 98.69 75 ILE A CA 1
ATOM 564 C C . ILE A 1 75 ? 6.429 -1.269 9.467 1.00 98.69 75 ILE A C 1
ATOM 566 O O . ILE A 1 75 ? 6.123 -1.362 8.280 1.00 98.69 75 ILE A O 1
ATOM 570 N N . SER A 1 76 ? 7.656 -1.543 9.903 1.00 96.50 76 SER A N 1
ATOM 571 C CA . SER A 1 76 ? 8.694 -2.146 9.060 1.00 96.50 76 SER A CA 1
ATOM 572 C C . SER A 1 76 ? 9.632 -3.027 9.889 1.00 96.50 76 SER A C 1
ATOM 574 O O . SER A 1 76 ? 9.851 -2.790 11.077 1.00 96.50 76 SER A O 1
ATOM 576 N N . VAL A 1 77 ? 10.232 -4.033 9.250 1.00 94.88 77 VAL A N 1
ATOM 577 C CA . VAL A 1 77 ? 11.330 -4.832 9.823 1.00 94.88 77 VAL A CA 1
ATOM 578 C C . VAL A 1 77 ? 12.697 -4.155 9.656 1.00 94.88 77 VAL A C 1
ATOM 580 O O . VAL A 1 77 ? 13.707 -4.676 10.125 1.00 94.88 77 VAL A O 1
ATOM 583 N N . SER A 1 78 ? 12.759 -2.983 9.021 1.00 91.38 78 SER A N 1
ATOM 584 C CA . SER A 1 78 ? 13.976 -2.181 8.898 1.00 91.38 78 SER A CA 1
ATOM 585 C C . SER A 1 78 ? 13.969 -1.035 9.906 1.00 91.38 78 SER A C 1
ATOM 587 O O . SER A 1 78 ? 13.226 -0.063 9.774 1.00 91.38 78 SER A O 1
ATOM 589 N N . ARG A 1 79 ? 14.849 -1.111 10.916 1.00 93.88 79 ARG A N 1
ATOM 590 C CA . ARG A 1 79 ? 15.009 -0.035 11.916 1.00 93.88 79 ARG A CA 1
ATOM 591 C C . ARG A 1 79 ? 15.390 1.296 11.269 1.00 93.88 79 ARG A C 1
ATOM 593 O O . ARG A 1 79 ? 14.851 2.325 11.652 1.00 93.88 79 ARG A O 1
ATOM 600 N N . ARG A 1 80 ? 16.242 1.258 10.238 1.00 90.38 80 ARG A N 1
ATOM 601 C CA . ARG A 1 80 ? 16.644 2.444 9.470 1.00 90.38 80 ARG A CA 1
ATOM 602 C C . ARG A 1 80 ? 15.445 3.112 8.793 1.00 90.38 80 ARG A C 1
ATOM 604 O O . ARG A 1 80 ? 15.320 4.329 8.865 1.00 90.38 80 ARG A O 1
ATOM 611 N N . GLN A 1 81 ? 14.562 2.334 8.165 1.00 89.81 81 GLN A N 1
ATOM 612 C CA . GLN A 1 81 ? 13.350 2.872 7.540 1.00 89.81 81 GLN A CA 1
ATOM 613 C C . GLN A 1 81 ? 12.416 3.507 8.575 1.00 89.81 81 GLN A C 1
ATOM 615 O O . GLN A 1 81 ? 11.940 4.616 8.356 1.00 89.81 81 GLN A O 1
ATOM 620 N N . VAL A 1 82 ? 12.224 2.861 9.732 1.00 97.31 82 VAL A N 1
ATOM 621 C CA . VAL A 1 82 ? 11.422 3.410 10.841 1.00 97.31 82 VAL A CA 1
ATOM 622 C C . VAL A 1 82 ? 12.000 4.734 11.348 1.00 97.31 82 VAL A C 1
ATOM 624 O O . VAL A 1 82 ? 11.256 5.699 11.523 1.00 97.31 82 VAL A O 1
ATOM 627 N N . GLU A 1 83 ? 13.317 4.808 11.552 1.00 96.31 83 GLU A N 1
ATOM 628 C CA . GLU A 1 83 ? 14.007 6.036 11.970 1.00 96.31 83 GLU A CA 1
ATOM 629 C C . GLU A 1 83 ? 13.816 7.164 10.943 1.00 96.31 83 GLU A C 1
ATOM 631 O O . GLU A 1 83 ? 13.419 8.272 11.309 1.00 96.31 83 GLU A O 1
ATOM 636 N N . GLN A 1 84 ? 14.021 6.874 9.653 1.00 93.69 84 GLN A N 1
ATOM 637 C CA . GLN A 1 84 ? 13.833 7.836 8.563 1.00 93.69 84 GLN A CA 1
ATOM 638 C C . GLN A 1 84 ? 12.374 8.305 8.447 1.00 93.69 84 GLN A C 1
ATOM 640 O O . GLN A 1 84 ? 12.121 9.505 8.345 1.00 93.69 84 GLN A O 1
ATOM 645 N N . ALA A 1 85 ? 11.410 7.384 8.487 1.00 95.81 85 ALA A N 1
ATOM 646 C CA . ALA A 1 85 ? 9.985 7.695 8.402 1.00 95.81 85 ALA A CA 1
ATOM 647 C C . ALA A 1 85 ? 9.524 8.557 9.590 1.00 95.81 85 ALA A C 1
ATOM 649 O O . ALA A 1 85 ? 8.808 9.543 9.411 1.00 95.81 85 ALA A O 1
ATOM 650 N N . THR A 1 86 ? 9.999 8.237 10.798 1.00 98.19 86 THR A N 1
ATOM 651 C CA . THR A 1 86 ? 9.704 9.002 12.019 1.00 98.19 86 THR A CA 1
ATOM 652 C C . THR A 1 86 ? 10.265 10.420 11.944 1.00 98.19 86 THR A C 1
ATOM 654 O O . THR A 1 86 ? 9.552 11.376 12.256 1.00 98.19 86 THR A O 1
ATOM 657 N N . ALA A 1 87 ? 11.514 10.578 11.492 1.00 97.12 87 ALA A N 1
ATOM 658 C CA . ALA A 1 87 ? 12.117 11.895 11.292 1.00 97.12 87 ALA A CA 1
ATOM 659 C C . ALA A 1 87 ? 11.310 12.729 10.283 1.00 97.12 87 ALA A C 1
ATOM 661 O O . ALA A 1 87 ? 10.926 13.857 10.590 1.00 97.12 87 ALA A O 1
ATOM 662 N N . ARG A 1 88 ? 10.946 12.139 9.137 1.00 96.56 88 ARG A N 1
ATOM 663 C CA . ARG A 1 88 ? 10.148 12.810 8.099 1.00 96.56 88 ARG A CA 1
ATOM 664 C C . ARG A 1 88 ? 8.759 13.227 8.587 1.00 96.56 88 ARG A C 1
ATOM 666 O O . ARG A 1 88 ? 8.322 14.335 8.286 1.00 96.56 88 ARG A O 1
ATOM 673 N N . ALA A 1 89 ? 8.066 12.384 9.357 1.00 97.88 89 ALA A N 1
ATOM 674 C CA . ALA A 1 89 ? 6.769 12.750 9.932 1.00 97.88 89 ALA A CA 1
ATOM 675 C C . ALA A 1 89 ? 6.885 13.900 10.942 1.00 97.88 89 ALA A C 1
ATOM 677 O O . ALA A 1 89 ? 6.029 14.784 10.957 1.00 97.88 89 ALA A O 1
ATOM 678 N N . SER A 1 90 ? 7.953 13.922 11.745 1.00 97.69 90 SER A N 1
ATOM 679 C CA . SER A 1 90 ? 8.246 15.026 12.666 1.00 9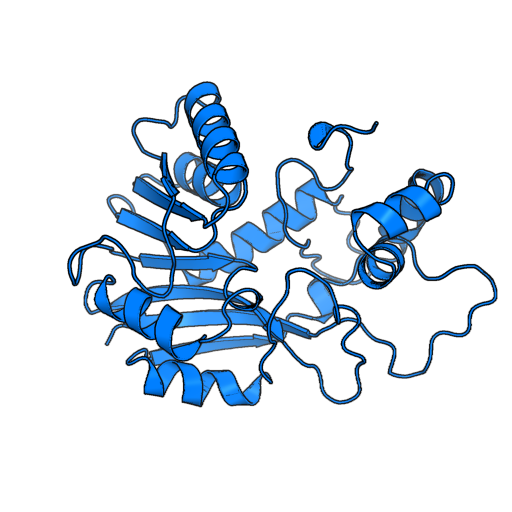7.69 90 SER A CA 1
ATOM 680 C C . SER A 1 90 ? 8.526 16.333 11.919 1.00 97.69 90 SER A C 1
ATOM 682 O O . SER A 1 90 ? 7.895 17.351 12.198 1.00 97.69 90 SER A O 1
ATOM 684 N N . GLU A 1 91 ? 9.402 16.296 10.911 1.00 97.12 91 GLU A N 1
ATOM 685 C CA . GLU A 1 91 ? 9.729 17.446 10.055 1.00 97.12 91 GLU A CA 1
ATOM 686 C C . GLU A 1 91 ? 8.502 17.983 9.304 1.00 97.12 91 GLU A C 1
ATOM 688 O O . GLU A 1 91 ? 8.360 19.191 9.119 1.00 97.12 91 GLU A O 1
ATOM 693 N N . ALA A 1 92 ? 7.581 17.098 8.919 1.00 95.75 92 ALA A N 1
ATOM 694 C CA . ALA A 1 92 ? 6.318 17.456 8.286 1.00 95.75 92 ALA A CA 1
ATOM 695 C C . ALA A 1 92 ? 5.239 17.958 9.266 1.00 95.75 92 ALA A C 1
ATOM 697 O O . ALA A 1 92 ? 4.155 18.325 8.810 1.00 95.75 92 ALA A O 1
ATOM 698 N N . GLY A 1 93 ? 5.494 17.950 10.580 1.00 98.00 93 GLY A N 1
ATOM 699 C CA . GLY A 1 93 ? 4.517 18.338 11.601 1.00 98.00 93 GLY A CA 1
ATOM 700 C C . GLY A 1 93 ? 3.331 17.375 11.730 1.00 98.00 93 GLY A C 1
ATOM 701 O O . GLY A 1 93 ? 2.242 17.810 12.081 1.00 98.00 93 GLY A O 1
ATOM 702 N N . LEU A 1 94 ? 3.529 16.090 11.413 1.00 98.25 94 LEU A N 1
ATOM 703 C CA . LEU A 1 94 ? 2.494 15.044 11.394 1.00 98.25 94 LEU A CA 1
ATOM 704 C C . LEU A 1 94 ? 2.675 13.984 12.494 1.00 98.25 94 LEU A C 1
ATOM 706 O O . LEU A 1 94 ? 1.977 12.973 12.492 1.00 98.25 94 LEU A O 1
ATOM 710 N N . ALA A 1 95 ? 3.626 14.166 13.415 1.00 97.25 95 ALA A N 1
ATOM 711 C CA . ALA A 1 95 ? 3.980 13.162 14.427 1.00 97.25 95 ALA A CA 1
ATOM 712 C C . ALA A 1 95 ? 2.856 12.852 15.440 1.00 97.25 95 ALA A C 1
ATOM 714 O O . ALA A 1 95 ? 2.885 11.824 16.119 1.00 97.25 95 ALA A O 1
ATOM 715 N N . ASP A 1 96 ? 1.859 13.727 15.555 1.00 97.19 96 ASP A N 1
ATOM 716 C CA . ASP A 1 96 ? 0.650 13.501 16.346 1.00 97.19 96 ASP A CA 1
ATOM 717 C C . ASP A 1 96 ? -0.267 12.441 15.714 1.00 97.19 96 ASP A C 1
ATOM 719 O O . ASP A 1 96 ? -0.904 11.678 16.445 1.00 97.19 96 ASP A O 1
ATOM 723 N N . ARG A 1 97 ? -0.260 12.341 14.379 1.00 97.75 97 ARG A N 1
ATOM 724 C CA . ARG A 1 97 ? -1.181 11.515 13.584 1.00 97.75 97 ARG A CA 1
ATOM 725 C C . ARG A 1 97 ? -0.527 10.367 12.819 1.00 97.75 97 ARG A C 1
ATOM 727 O O . ARG A 1 97 ? -1.219 9.424 12.451 1.00 97.75 97 ARG A O 1
ATOM 734 N N . VAL A 1 98 ? 0.775 10.428 12.559 1.00 98.56 98 VAL A N 1
ATOM 735 C CA . VAL A 1 98 ? 1.518 9.403 11.815 1.00 98.56 98 VAL A CA 1
ATOM 736 C C . VAL A 1 98 ? 2.669 8.897 12.670 1.00 98.56 98 VAL A C 1
ATOM 738 O O . VAL A 1 98 ? 3.536 9.669 13.078 1.00 98.56 98 VAL A O 1
ATOM 741 N N . ARG A 1 99 ? 2.677 7.592 12.949 1.00 98.38 99 ARG A N 1
ATOM 742 C CA . ARG A 1 99 ? 3.681 6.942 13.801 1.00 98.38 99 ARG A CA 1
ATOM 743 C C . ARG A 1 99 ? 4.232 5.711 13.111 1.00 98.38 99 ARG A C 1
ATOM 745 O O . ARG A 1 99 ? 3.476 4.975 12.487 1.00 98.38 99 ARG A O 1
ATOM 752 N N . PHE A 1 100 ? 5.527 5.475 13.272 1.00 98.69 100 PHE A N 1
ATOM 753 C CA . PHE A 1 100 ? 6.205 4.322 12.697 1.00 98.69 100 PHE A CA 1
ATOM 754 C C . PHE A 1 100 ? 6.877 3.502 13.789 1.00 98.69 100 PHE A C 1
ATOM 756 O O . PHE A 1 100 ? 7.464 4.063 14.716 1.00 98.69 100 PHE A O 1
ATOM 763 N N . GLU A 1 101 ? 6.811 2.180 13.680 1.00 98.44 101 GLU A N 1
ATOM 764 C CA . GLU A 1 101 ? 7.457 1.283 14.631 1.00 98.44 101 GLU A CA 1
ATOM 765 C C . GLU A 1 101 ? 8.068 0.047 13.973 1.00 98.44 101 GLU A C 1
ATOM 767 O O . GLU A 1 101 ? 7.696 -0.381 12.880 1.00 98.44 101 GLU A O 1
ATOM 772 N N . TYR A 1 102 ? 9.051 -0.532 14.659 1.00 98.44 102 TYR A N 1
ATOM 773 C CA . TYR A 1 102 ? 9.651 -1.788 14.239 1.00 98.44 102 TYR A CA 1
ATOM 774 C C . TYR A 1 102 ? 8.718 -2.945 14.600 1.00 98.44 102 TYR A C 1
ATOM 776 O O . TYR A 1 102 ? 8.514 -3.215 15.785 1.00 98.44 102 TYR A O 1
ATOM 784 N N . ALA A 1 103 ? 8.193 -3.654 13.601 1.00 98.19 103 ALA A N 1
ATOM 785 C CA . ALA A 1 103 ? 7.362 -4.834 13.818 1.00 98.19 103 ALA A CA 1
ATOM 786 C C . ALA A 1 103 ? 7.392 -5.793 12.622 1.00 98.19 103 ALA A C 1
ATOM 788 O O . ALA A 1 103 ? 7.684 -5.406 11.491 1.00 98.19 103 ALA A O 1
ATOM 789 N N . ASN A 1 104 ? 7.070 -7.060 12.888 1.00 97.25 104 ASN A N 1
ATOM 790 C CA . ASN A 1 104 ? 6.953 -8.105 11.878 1.00 97.25 104 ASN A CA 1
ATOM 791 C C . ASN A 1 104 ? 5.476 -8.304 11.511 1.00 97.25 104 ASN A C 1
ATOM 793 O O . ASN A 1 104 ? 4.662 -8.605 12.380 1.00 97.25 104 ASN A O 1
ATOM 797 N N . ALA A 1 105 ? 5.138 -8.197 10.225 1.00 97.38 105 ALA A N 1
ATOM 798 C CA . ALA A 1 105 ? 3.774 -8.392 9.728 1.00 97.38 105 ALA A CA 1
ATOM 799 C C . ALA A 1 105 ? 3.200 -9.792 10.021 1.00 97.38 105 ALA A C 1
ATOM 801 O O . ALA A 1 105 ? 1.991 -9.952 10.116 1.00 97.38 105 ALA A O 1
ATOM 802 N N . MET A 1 106 ? 4.056 -10.804 10.201 1.00 96.56 106 MET A N 1
ATOM 803 C CA . MET A 1 106 ? 3.659 -12.177 10.549 1.00 96.56 106 MET A CA 1
ATOM 804 C C . MET A 1 106 ? 3.413 -12.385 12.059 1.00 96.56 106 MET A C 1
ATOM 806 O O . MET A 1 106 ? 3.113 -13.507 12.484 1.00 96.56 106 MET A O 1
ATOM 810 N N . GLN A 1 107 ? 3.586 -11.331 12.868 1.00 98.00 107 GLN A N 1
ATOM 811 C CA . GLN A 1 107 ? 3.300 -11.291 14.304 1.00 98.00 107 GLN A CA 1
ATOM 812 C C . GLN A 1 107 ? 3.110 -9.830 14.758 1.00 98.00 107 GLN A C 1
ATOM 814 O O . GLN A 1 107 ? 4.010 -9.213 15.337 1.00 98.00 107 GLN A O 1
ATOM 819 N N . LEU A 1 108 ? 1.942 -9.264 14.465 1.00 98.56 108 LEU A N 1
ATOM 820 C CA . LEU A 1 108 ? 1.641 -7.861 14.717 1.00 98.56 108 LEU A CA 1
ATOM 821 C C . LEU A 1 108 ? 1.474 -7.583 16.223 1.00 98.56 108 LEU A C 1
ATOM 823 O O . LEU A 1 108 ? 0.699 -8.272 16.893 1.00 98.56 108 LEU A O 1
ATOM 827 N N . PRO A 1 109 ? 2.113 -6.531 16.772 1.00 98.06 109 PRO A N 1
ATOM 828 C CA . PRO A 1 109 ? 2.084 -6.207 18.201 1.00 98.06 109 PRO A CA 1
ATOM 829 C C . PRO A 1 109 ? 0.798 -5.475 18.626 1.00 98.06 109 PRO A C 1
ATOM 831 O O . PRO A 1 109 ? 0.809 -4.674 19.560 1.00 98.06 109 PRO A O 1
ATOM 834 N N . TYR A 1 110 ? -0.319 -5.734 17.944 1.00 98.62 110 TYR A N 1
ATOM 835 C CA . TYR A 1 110 ? -1.593 -5.062 18.181 1.00 98.62 110 TYR A CA 1
ATOM 836 C C . TYR A 1 110 ? -2.665 -6.043 18.658 1.00 98.62 110 TYR A C 1
ATOM 838 O O . TYR A 1 110 ? -2.659 -7.204 18.235 1.00 98.62 110 TYR A O 1
ATOM 846 N N . PRO A 1 111 ? -3.604 -5.598 19.511 1.00 98.56 111 PRO A N 1
ATOM 847 C CA . PRO A 1 111 ? -4.786 -6.377 19.852 1.00 98.56 111 PRO A CA 1
ATOM 848 C C . PRO A 1 111 ? -5.664 -6.661 18.633 1.00 98.56 111 PRO A C 1
ATOM 850 O O . PRO A 1 111 ? -5.586 -5.986 17.607 1.00 98.56 111 PRO A O 1
ATOM 853 N N . ASP A 1 112 ? -6.546 -7.638 18.776 1.00 98.81 112 ASP A N 1
ATOM 854 C CA . ASP A 1 112 ? -7.564 -7.929 17.776 1.00 98.81 112 ASP A CA 1
ATOM 855 C C . ASP A 1 112 ? -8.477 -6.710 17.562 1.00 98.81 112 ASP A C 1
ATOM 857 O O . ASP A 1 112 ? -8.801 -5.989 18.509 1.00 98.81 112 ASP A O 1
ATOM 861 N N . ALA A 1 113 ? -8.923 -6.504 16.320 1.00 98.69 113 ALA A N 1
ATOM 862 C CA . ALA A 1 113 ? -9.882 -5.458 15.953 1.00 98.69 113 ALA A CA 1
ATOM 863 C C . ALA A 1 113 ? -9.489 -4.027 16.401 1.00 98.69 113 ALA A C 1
ATOM 865 O O . ALA A 1 113 ? -10.331 -3.226 16.819 1.00 98.69 113 ALA A O 1
ATOM 866 N N . SER A 1 114 ? -8.206 -3.677 16.298 1.00 98.75 114 SER A N 1
ATOM 867 C CA . SER A 1 114 ? -7.674 -2.359 16.651 1.00 98.75 114 SER A CA 1
ATOM 868 C C . SER A 1 114 ? -7.709 -1.321 15.519 1.00 98.75 114 SER A C 1
ATOM 870 O O . SER A 1 114 ? -7.648 -0.127 15.821 1.00 98.75 114 SER A O 1
ATOM 872 N N . PHE A 1 115 ? -7.818 -1.739 14.249 1.00 98.88 115 PHE A N 1
ATOM 873 C CA . PHE A 1 115 ? -7.733 -0.854 13.073 1.00 98.88 115 PHE A CA 1
ATOM 874 C C . PHE A 1 115 ? -9.008 -0.817 12.223 1.00 98.88 115 PHE A C 1
ATOM 876 O O . PHE A 1 115 ? -9.709 -1.812 12.046 1.00 98.88 115 PHE A O 1
ATOM 883 N N . ASP A 1 116 ? -9.300 0.350 11.660 1.00 98.81 116 ASP A N 1
ATOM 884 C CA . ASP A 1 116 ? -10.462 0.612 10.804 1.00 98.81 116 ASP A CA 1
ATOM 885 C C . ASP A 1 116 ? -10.177 0.375 9.312 1.00 98.81 116 ASP A C 1
ATOM 887 O O . ASP A 1 116 ? -11.109 0.266 8.513 1.00 98.81 116 ASP A O 1
ATOM 891 N N . ALA A 1 117 ? -8.899 0.313 8.938 1.00 98.88 117 ALA A N 1
ATOM 892 C CA . ALA A 1 117 ? -8.430 -0.116 7.628 1.00 98.88 117 ALA A CA 1
ATOM 893 C C . ALA A 1 117 ? -6.946 -0.516 7.693 1.00 98.88 117 ALA A C 1
ATOM 895 O O . ALA A 1 117 ? -6.247 -0.182 8.655 1.00 98.88 117 ALA A O 1
ATOM 896 N N . ALA A 1 118 ? -6.454 -1.206 6.669 1.00 98.88 118 ALA A N 1
ATOM 897 C CA . ALA A 1 118 ? -5.035 -1.505 6.514 1.00 98.88 118 ALA A CA 1
ATOM 898 C C . ALA A 1 118 ? -4.640 -1.532 5.038 1.00 98.88 118 ALA A C 1
ATOM 900 O O . ALA A 1 118 ? -5.484 -1.787 4.176 1.00 98.88 118 ALA A O 1
ATOM 901 N N . TRP A 1 119 ? -3.361 -1.320 4.743 1.00 98.75 119 TRP A N 1
ATOM 902 C CA . TRP A 1 119 ? -2.821 -1.602 3.420 1.00 98.75 119 TRP A CA 1
ATOM 903 C C . TRP A 1 119 ? -1.476 -2.321 3.465 1.00 98.75 119 TRP A C 1
ATOM 905 O O . TRP A 1 119 ? -0.743 -2.249 4.452 1.00 98.75 119 TRP A O 1
ATOM 915 N N . LEU A 1 120 ? -1.161 -2.987 2.355 1.00 98.31 120 LEU A N 1
ATOM 916 C CA . LEU A 1 120 ? 0.158 -3.515 2.018 1.00 98.31 120 LEU A CA 1
ATOM 917 C C . LEU A 1 120 ? 0.551 -2.912 0.667 1.00 98.31 120 LEU A C 1
ATOM 919 O O . LEU A 1 120 ? -0.121 -3.176 -0.328 1.00 98.31 120 LEU A O 1
ATOM 923 N N . PHE A 1 121 ? 1.579 -2.067 0.634 1.00 96.31 121 PHE A N 1
ATOM 924 C CA . PHE A 1 121 ? 2.005 -1.375 -0.584 1.00 96.31 121 PHE A CA 1
ATOM 925 C C . PHE A 1 121 ? 3.430 -1.800 -0.929 1.00 96.31 121 PHE A C 1
ATOM 927 O O . PHE A 1 121 ? 4.365 -1.410 -0.235 1.00 96.31 121 PHE A O 1
ATOM 934 N N . GLU A 1 122 ? 3.562 -2.653 -1.945 1.00 92.69 122 GLU A N 1
ATOM 935 C CA . GLU A 1 122 ? 4.805 -3.331 -2.347 1.00 92.69 122 GLU A CA 1
ATOM 936 C C . GLU A 1 122 ? 5.502 -4.014 -1.171 1.00 92.69 122 GLU A C 1
ATOM 938 O O . GLU A 1 122 ? 6.723 -4.017 -1.045 1.00 92.69 122 GLU A O 1
ATOM 943 N N . SER A 1 123 ? 4.704 -4.560 -0.250 1.00 93.88 123 SER A N 1
ATOM 944 C CA . SER A 1 123 ? 5.224 -5.126 0.986 1.00 93.88 123 SER A CA 1
ATOM 945 C C . SER A 1 123 ? 4.959 -6.615 1.132 1.00 93.88 123 SER A C 1
ATOM 947 O O . SER A 1 123 ? 5.832 -7.323 1.626 1.00 93.88 123 SER A O 1
ATOM 949 N N . LEU A 1 124 ? 3.808 -7.131 0.685 1.00 94.38 124 LEU A N 1
ATOM 950 C CA . LEU A 1 124 ? 3.442 -8.543 0.856 1.00 94.38 124 LEU A CA 1
ATOM 951 C C . LEU A 1 124 ? 4.415 -9.484 0.121 1.00 94.38 124 LEU A C 1
ATOM 953 O O . LEU A 1 124 ? 4.656 -10.613 0.567 1.00 94.38 124 LEU A O 1
ATOM 957 N N . ILE A 1 125 ? 5.039 -9.015 -0.954 1.00 88.25 125 ILE A N 1
ATOM 958 C CA . ILE A 1 125 ? 6.076 -9.718 -1.706 1.00 88.25 125 ILE A CA 1
ATOM 959 C C . ILE A 1 125 ? 7.317 -10.079 -0.869 1.00 88.25 125 ILE A C 1
ATOM 961 O O . ILE A 1 125 ? 7.953 -11.112 -1.105 1.00 88.25 125 ILE A O 1
ATOM 965 N N . HIS A 1 126 ? 7.618 -9.301 0.175 1.00 87.12 126 HIS A N 1
ATOM 966 C CA . HIS A 1 126 ? 8.727 -9.560 1.100 1.00 87.12 126 HIS A CA 1
ATOM 967 C C . HIS A 1 126 ? 8.397 -10.624 2.160 1.00 87.12 126 HIS A C 1
ATOM 969 O O . HIS A 1 126 ? 9.273 -11.053 2.912 1.00 87.12 126 HIS A O 1
ATOM 975 N N . MET A 1 127 ? 7.140 -11.068 2.244 1.00 90.62 127 MET A N 1
ATOM 976 C CA . MET A 1 127 ? 6.691 -11.978 3.295 1.00 90.62 127 MET A CA 1
ATOM 977 C C . MET A 1 127 ? 6.864 -13.424 2.809 1.00 90.62 127 MET A C 1
ATOM 979 O O . MET A 1 127 ? 6.220 -13.803 1.826 1.00 90.62 127 MET A O 1
ATOM 983 N N . PRO A 1 128 ? 7.672 -14.261 3.492 1.00 88.69 128 PRO A N 1
ATOM 984 C CA . PRO A 1 128 ? 7.807 -15.677 3.141 1.00 88.69 128 PRO A CA 1
ATOM 985 C C . PRO A 1 128 ? 6.504 -16.451 3.376 1.00 88.69 128 PRO A C 1
ATOM 987 O O . PRO A 1 128 ? 6.163 -17.341 2.607 1.00 88.69 128 PRO A O 1
ATOM 990 N N . GLU A 1 129 ? 5.755 -16.094 4.424 1.00 92.06 129 GLU A N 1
ATOM 991 C CA . GLU A 1 129 ? 4.465 -16.696 4.767 1.00 92.06 129 GLU A CA 1
ATOM 992 C C . GLU A 1 129 ? 3.332 -15.675 4.544 1.00 92.06 129 GLU A C 1
ATOM 994 O O . GLU A 1 129 ? 2.794 -15.102 5.495 1.00 92.06 129 GLU A O 1
ATOM 999 N N . LYS A 1 130 ? 2.962 -15.420 3.280 1.00 94.25 130 LYS A N 1
ATOM 1000 C CA . LYS A 1 130 ? 1.922 -14.433 2.907 1.00 94.25 130 LYS A CA 1
ATOM 1001 C C . LYS A 1 130 ? 0.594 -14.653 3.623 1.00 94.25 130 LYS A C 1
ATOM 1003 O O . LYS A 1 130 ? 0.028 -13.711 4.170 1.00 94.25 130 LYS A O 1
ATOM 1008 N N . GLU A 1 131 ? 0.133 -15.904 3.679 1.00 96.50 131 GLU A N 1
ATOM 1009 C CA . GLU A 1 131 ? -1.100 -16.271 4.386 1.00 96.50 131 GLU A CA 1
ATOM 1010 C C . GLU A 1 131 ? -1.023 -15.880 5.868 1.00 96.50 131 GLU A C 1
ATOM 1012 O O . GLU A 1 131 ? -1.977 -15.340 6.420 1.00 96.50 131 GLU A O 1
ATOM 1017 N N . ARG A 1 132 ? 0.125 -16.101 6.520 1.00 97.88 132 ARG A N 1
ATOM 1018 C CA . ARG A 1 132 ? 0.325 -15.742 7.928 1.00 97.88 132 ARG A CA 1
ATOM 1019 C C . ARG A 1 132 ? 0.295 -14.230 8.138 1.00 97.88 132 ARG A C 1
ATOM 1021 O O . ARG A 1 132 ? -0.336 -13.773 9.087 1.00 97.88 132 ARG A O 1
ATOM 1028 N N . ALA A 1 133 ? 0.944 -13.465 7.261 1.00 98.12 133 ALA A N 1
ATOM 1029 C CA . ALA A 1 133 ? 0.901 -12.006 7.312 1.00 98.12 133 ALA A CA 1
ATOM 1030 C C . ALA A 1 133 ? -0.536 -11.483 7.133 1.00 98.12 133 ALA A C 1
ATOM 1032 O O . ALA A 1 133 ? -1.003 -10.669 7.927 1.00 98.12 133 ALA A O 1
ATOM 1033 N N . LEU A 1 134 ? -1.276 -12.007 6.151 1.00 98.56 134 LEU A N 1
ATOM 1034 C CA . LEU A 1 134 ? -2.668 -11.618 5.920 1.00 98.56 134 LEU A CA 1
ATOM 1035 C C . LEU A 1 134 ? -3.600 -12.040 7.063 1.00 98.56 134 LEU A C 1
ATOM 1037 O O . LEU A 1 134 ? -4.493 -11.272 7.410 1.00 98.56 134 LEU A O 1
ATOM 1041 N N . LYS A 1 135 ? -3.372 -13.192 7.710 1.00 98.75 135 LYS A N 1
ATOM 1042 C CA . LYS A 1 135 ? -4.107 -13.593 8.926 1.00 98.75 135 LYS A CA 1
ATOM 1043 C C . LYS A 1 135 ? -3.897 -12.618 10.078 1.00 98.75 135 LYS A C 1
ATOM 1045 O O . LYS A 1 135 ? -4.855 -12.283 10.769 1.00 98.75 135 LYS A O 1
ATOM 1050 N N . GLU A 1 136 ? -2.671 -12.146 10.285 1.00 98.81 136 GLU A N 1
ATOM 1051 C CA . GLU A 1 136 ? -2.395 -11.129 11.303 1.00 98.81 136 GLU A CA 1
ATOM 1052 C C . GLU A 1 136 ? -3.072 -9.798 10.965 1.00 98.81 136 GLU A C 1
ATOM 1054 O O . GLU A 1 136 ? -3.683 -9.188 11.843 1.00 98.81 136 GLU A O 1
ATOM 1059 N N . VAL A 1 137 ? -3.048 -9.377 9.696 1.00 98.75 137 VAL A N 1
ATOM 1060 C CA . VAL A 1 137 ? -3.785 -8.187 9.238 1.00 98.75 137 VAL A CA 1
ATOM 1061 C C . VAL A 1 137 ? -5.288 -8.348 9.478 1.00 98.75 137 VAL A C 1
ATOM 1063 O O . VAL A 1 137 ? -5.914 -7.474 10.078 1.00 98.75 137 VAL A O 1
ATOM 1066 N N . ALA A 1 138 ? -5.867 -9.487 9.096 1.00 98.81 138 ALA A N 1
ATOM 1067 C CA . ALA A 1 138 ? -7.268 -9.799 9.351 1.00 98.81 138 ALA A CA 1
ATOM 1068 C C . ALA A 1 138 ? -7.588 -9.764 10.852 1.00 98.81 138 ALA A C 1
ATOM 1070 O O . ALA A 1 138 ? -8.584 -9.172 11.258 1.00 98.81 138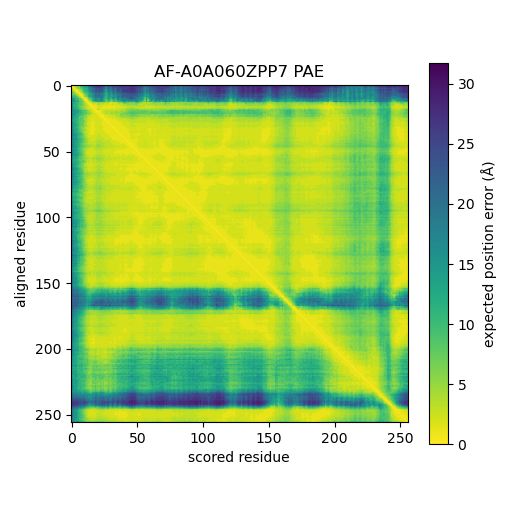 ALA A O 1
ATOM 1071 N N . ARG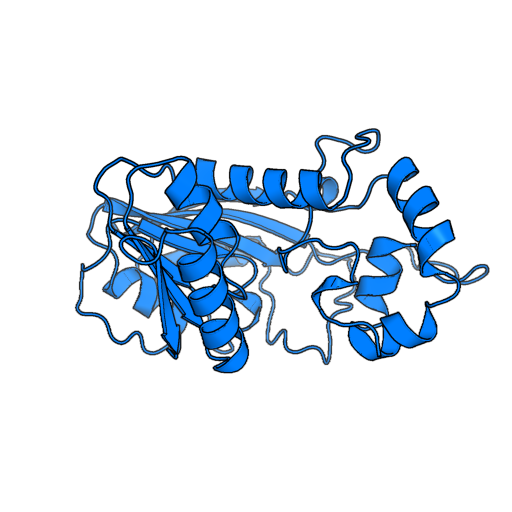 A 1 139 ? -6.722 -10.326 11.704 1.00 98.81 139 ARG A N 1
ATOM 1072 C CA . ARG A 1 139 ? -6.895 -10.330 13.162 1.00 98.81 139 ARG A CA 1
ATOM 1073 C C . ARG A 1 139 ? -6.997 -8.915 13.739 1.00 98.81 139 ARG A C 1
ATOM 1075 O O . ARG A 1 139 ? -7.874 -8.667 14.572 1.00 98.81 139 ARG A O 1
ATOM 1082 N N . VAL A 1 140 ? -6.148 -7.987 13.299 1.00 98.88 140 VAL A N 1
ATOM 1083 C CA . VAL A 1 140 ? -6.093 -6.616 13.846 1.00 98.88 140 VAL A CA 1
ATOM 1084 C C . VAL A 1 140 ? -7.099 -5.650 13.205 1.00 98.88 140 VAL A C 1
ATOM 1086 O O . VAL A 1 140 ? -7.418 -4.623 13.801 1.00 98.88 140 VAL A O 1
ATOM 1089 N N . LEU A 1 141 ? -7.639 -5.950 12.023 1.00 98.94 141 LEU A N 1
ATOM 1090 C CA . LEU A 1 141 ? -8.714 -5.162 11.403 1.00 98.94 141 LEU A CA 1
ATOM 1091 C C . LEU A 1 141 ? -10.036 -5.338 12.152 1.00 98.94 141 LEU A C 1
ATOM 1093 O O . LEU A 1 141 ? -10.354 -6.439 12.548 1.00 98.94 141 LEU A O 1
ATOM 1097 N N . LYS A 1 142 ? -10.866 -4.317 12.343 1.00 98.88 142 LYS A N 1
ATOM 1098 C CA . LYS A 1 142 ? -12.244 -4.513 12.845 1.00 98.88 142 LYS A CA 1
ATOM 1099 C C . LYS A 1 142 ? -13.110 -5.242 11.797 1.00 98.88 142 LYS A C 1
ATOM 1101 O O . LYS A 1 142 ? -12.824 -5.133 10.605 1.00 98.88 142 LYS A O 1
ATOM 1106 N N . PRO A 1 143 ? -14.167 -5.977 12.194 1.00 98.62 143 PRO A N 1
ATOM 1107 C CA . PRO A 1 143 ? -15.147 -6.497 11.237 1.00 98.62 143 PRO A CA 1
ATOM 1108 C C . PRO A 1 143 ? -15.746 -5.369 10.383 1.00 98.62 143 PRO A C 1
ATOM 1110 O O . PRO A 1 143 ? -16.045 -4.288 10.896 1.00 98.62 143 PRO A O 1
ATOM 1113 N N . GLY A 1 144 ? -15.897 -5.607 9.084 1.00 98.19 144 GLY A N 1
ATOM 1114 C CA . GLY A 1 144 ? -16.312 -4.629 8.075 1.00 98.19 144 GLY A CA 1
ATOM 1115 C C . GLY A 1 144 ? -15.226 -3.634 7.634 1.00 98.19 144 GLY A 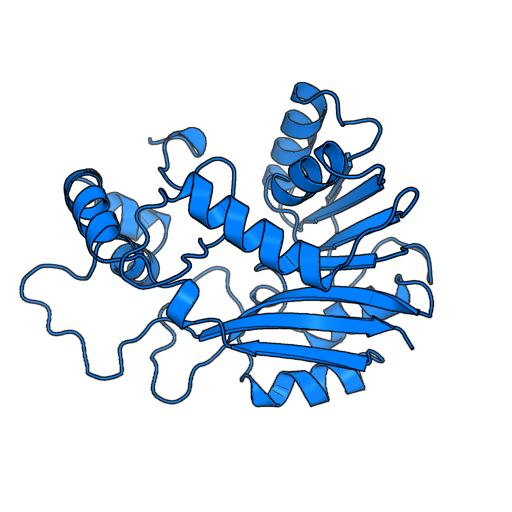C 1
ATOM 1116 O O . GLY A 1 144 ? -15.509 -2.756 6.814 1.00 98.19 144 GLY A O 1
ATOM 1117 N N . SER A 1 145 ? -14.002 -3.723 8.167 1.00 98.62 145 SER A N 1
ATOM 1118 C CA . SER A 1 145 ? -12.891 -2.845 7.778 1.00 98.62 145 SER A CA 1
ATOM 1119 C C . SER A 1 145 ? -12.266 -3.257 6.450 1.00 98.62 145 SER A C 1
ATOM 1121 O O . SER A 1 145 ? -12.192 -4.442 6.120 1.00 98.62 145 SER A O 1
ATOM 1123 N N . ARG A 1 146 ? -11.764 -2.264 5.710 1.00 98.44 146 ARG A N 1
ATOM 1124 C CA . ARG A 1 146 ? -11.151 -2.456 4.391 1.00 98.44 146 ARG A CA 1
ATOM 1125 C C . ARG A 1 146 ? -9.667 -2.799 4.469 1.00 98.44 146 ARG A C 1
ATOM 1127 O O . ARG A 1 146 ? -8.942 -2.306 5.333 1.00 98.44 146 ARG A O 1
ATOM 1134 N N . LEU A 1 147 ? -9.236 -3.588 3.496 1.00 98.81 147 LEU A N 1
ATOM 1135 C CA . LEU A 1 147 ? -7.851 -3.884 3.172 1.00 98.81 147 LEU A CA 1
ATOM 1136 C C . LEU A 1 147 ? -7.573 -3.432 1.736 1.00 98.81 147 LEU A C 1
ATOM 1138 O O . LEU A 1 147 ? -8.383 -3.698 0.850 1.00 98.81 147 LEU A O 1
ATOM 1142 N N . ALA A 1 148 ? -6.433 -2.794 1.494 1.00 98.75 148 ALA A N 1
ATOM 1143 C CA . ALA A 1 148 ? -5.937 -2.550 0.142 1.00 98.75 148 ALA A CA 1
ATOM 1144 C C . ALA A 1 148 ? -4.556 -3.189 -0.046 1.00 98.75 148 ALA A C 1
ATOM 1146 O O . ALA A 1 148 ? -3.717 -3.120 0.851 1.00 98.75 148 ALA A O 1
ATOM 1147 N N . VAL A 1 149 ? -4.310 -3.806 -1.199 1.00 98.38 149 VAL A N 1
ATOM 1148 C CA . VAL A 1 149 ? -2.989 -4.350 -1.550 1.00 98.38 149 VAL A CA 1
ATOM 1149 C C . VAL A 1 149 ? -2.576 -3.798 -2.906 1.00 98.38 149 VAL A C 1
ATOM 1151 O O . VAL A 1 149 ? -3.385 -3.767 -3.828 1.00 98.38 149 VAL A O 1
ATOM 1154 N N . ALA A 1 150 ? -1.335 -3.347 -3.011 1.00 97.00 150 ALA A N 1
ATOM 1155 C CA . ALA A 1 150 ? -0.667 -3.045 -4.268 1.00 97.00 150 ALA A CA 1
ATOM 1156 C C . ALA A 1 150 ? 0.625 -3.847 -4.279 1.00 97.00 150 ALA A C 1
ATOM 1158 O O . ALA A 1 150 ? 1.416 -3.695 -3.349 1.00 97.00 150 ALA A O 1
ATOM 1159 N N . ASP A 1 151 ? 0.810 -4.741 -5.245 1.00 93.31 151 ASP A N 1
ATOM 1160 C CA . ASP A 1 151 ? 1.999 -5.589 -5.256 1.00 93.31 151 ASP A CA 1
ATOM 1161 C C . ASP A 1 151 ? 2.317 -6.179 -6.631 1.00 93.31 151 ASP A C 1
ATOM 1163 O O . ASP A 1 151 ? 1.502 -6.128 -7.553 1.00 93.31 151 ASP A O 1
ATOM 1167 N N . MET A 1 152 ? 3.502 -6.771 -6.748 1.00 89.62 152 MET A N 1
ATOM 1168 C CA . MET A 1 152 ? 3.906 -7.537 -7.919 1.00 89.62 152 MET A CA 1
ATOM 1169 C C . MET A 1 152 ? 3.360 -8.971 -7.873 1.00 89.62 152 MET A C 1
ATOM 1171 O O . MET A 1 152 ? 3.240 -9.580 -6.809 1.00 89.62 152 MET A O 1
ATOM 1175 N N . PHE A 1 153 ? 3.098 -9.548 -9.045 1.00 88.62 153 PHE A N 1
ATOM 1176 C CA . PHE A 1 153 ? 2.662 -10.937 -9.198 1.00 88.62 153 PHE A CA 1
ATOM 1177 C C . PHE A 1 153 ? 3.379 -11.617 -10.377 1.00 88.62 153 PHE A C 1
ATOM 1179 O O . PHE A 1 153 ? 3.929 -10.946 -11.260 1.00 88.62 153 PHE A O 1
ATOM 1186 N N . HIS A 1 154 ? 3.403 -12.951 -10.408 1.00 83.94 154 HIS A N 1
ATOM 1187 C CA . HIS A 1 154 ? 3.960 -13.675 -11.553 1.00 83.94 154 HIS A CA 1
ATOM 1188 C C . HIS A 1 154 ? 3.003 -13.583 -12.742 1.00 83.94 154 HIS A C 1
ATOM 1190 O O . HIS A 1 154 ? 1.884 -14.098 -12.709 1.00 83.94 154 HIS A O 1
ATOM 1196 N N . ARG A 1 155 ? 3.451 -12.948 -13.826 1.00 81.25 155 ARG A N 1
ATOM 1197 C CA . ARG A 1 155 ? 2.671 -12.858 -15.061 1.00 81.25 155 ARG A CA 1
ATOM 1198 C C . ARG A 1 155 ? 2.994 -14.067 -15.952 1.00 81.25 155 ARG A C 1
ATOM 1200 O O . ARG A 1 155 ? 4.168 -14.283 -16.258 1.00 81.25 155 ARG A O 1
ATOM 1207 N N . PRO A 1 156 ? 2.002 -14.865 -16.391 1.00 75.38 156 PRO A N 1
ATOM 1208 C CA . PRO A 1 156 ? 2.260 -16.019 -17.247 1.00 75.38 156 PRO A CA 1
ATOM 1209 C C . PRO A 1 156 ? 3.033 -15.637 -18.514 1.00 75.38 156 PRO A C 1
ATOM 1211 O O . PRO A 1 156 ? 2.623 -14.744 -19.251 1.00 75.38 156 PRO A O 1
ATOM 1214 N N . GLY A 1 157 ? 4.143 -16.329 -18.781 1.00 70.06 157 GLY A N 1
ATOM 1215 C CA . GLY A 1 157 ? 4.998 -16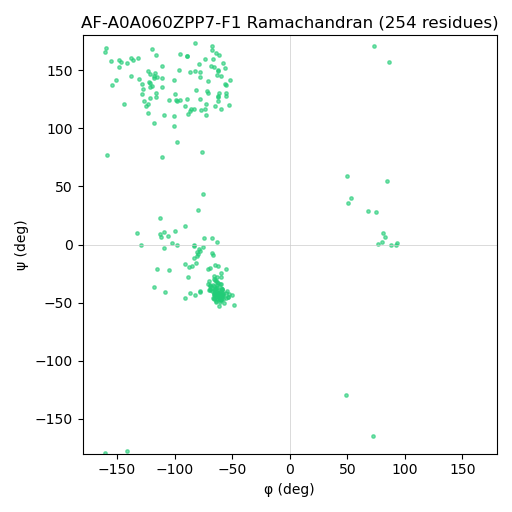.062 -19.944 1.00 70.06 157 GLY A CA 1
ATOM 1216 C C . GLY A 1 157 ? 5.980 -14.897 -19.776 1.00 70.06 157 GLY A C 1
ATOM 1217 O O . GLY A 1 157 ? 6.594 -14.510 -20.769 1.00 70.06 157 GLY A O 1
ATOM 1218 N N . HIS A 1 158 ? 6.124 -14.360 -18.560 1.00 68.75 158 HIS A N 1
ATOM 1219 C CA . HIS A 1 158 ? 7.096 -13.327 -18.212 1.00 68.75 158 HIS A CA 1
ATOM 1220 C C . HIS A 1 158 ? 8.189 -13.879 -17.287 1.00 68.75 158 HIS A C 1
ATOM 1222 O O . HIS A 1 158 ? 7.909 -14.708 -16.419 1.00 68.75 158 HIS A O 1
ATOM 1228 N N . ASP A 1 159 ? 9.430 -13.418 -17.466 1.00 63.47 159 ASP A N 1
ATOM 1229 C CA . ASP A 1 159 ? 10.522 -13.723 -16.537 1.00 63.47 159 ASP A CA 1
ATOM 1230 C C . ASP A 1 159 ? 10.247 -13.078 -15.160 1.00 63.47 159 ASP A C 1
ATOM 1232 O O . ASP A 1 159 ? 9.580 -12.048 -15.062 1.00 63.47 159 ASP A O 1
ATOM 1236 N N . TRP A 1 160 ? 10.777 -13.661 -14.079 1.00 67.44 160 TRP A N 1
ATOM 1237 C CA . TRP A 1 160 ? 10.809 -13.022 -12.758 1.00 67.44 160 TRP A CA 1
ATOM 1238 C C . TRP A 1 160 ? 12.190 -12.382 -12.551 1.00 67.44 160 TRP A C 1
ATOM 1240 O O . TRP A 1 160 ? 13.098 -13.026 -12.023 1.00 67.44 160 TRP A O 1
ATOM 1250 N N . PRO A 1 161 ? 12.410 -11.117 -12.965 1.00 57.62 161 PRO A N 1
ATOM 1251 C CA . PRO A 1 161 ? 13.745 -10.515 -12.988 1.00 57.62 161 PRO A CA 1
ATOM 1252 C C . PRO A 1 161 ? 14.267 -10.129 -11.594 1.00 57.62 161 PRO A C 1
ATOM 1254 O O . PRO A 1 161 ? 15.306 -9.480 -11.484 1.00 57.62 161 PRO A O 1
ATOM 1257 N N . LEU A 1 162 ? 13.530 -10.475 -10.534 1.00 58.62 162 LEU A N 1
ATOM 1258 C CA . LEU A 1 162 ? 13.793 -10.087 -9.149 1.00 58.62 162 LEU A CA 1
ATOM 1259 C C . LEU A 1 162 ? 14.358 -11.247 -8.311 1.00 58.62 162 LEU A C 1
ATOM 1261 O O . LEU A 1 162 ? 14.522 -11.091 -7.097 1.00 58.62 162 LEU A O 1
ATOM 1265 N N . GLU A 1 163 ? 14.689 -12.386 -8.938 1.00 49.62 163 GLU A N 1
ATOM 1266 C CA . GLU A 1 163 ? 15.435 -13.473 -8.290 1.00 49.62 163 GLU A CA 1
ATOM 1267 C C . GLU A 1 163 ? 16.730 -12.935 -7.648 1.00 49.62 163 GLU A C 1
ATOM 1269 O O . GLU A 1 163 ? 17.589 -12.360 -8.314 1.00 49.62 163 GLU A O 1
ATOM 1274 N N . GLY A 1 164 ? 16.867 -13.106 -6.327 1.00 46.84 164 GLY A N 1
ATOM 1275 C CA . GLY A 1 164 ? 18.035 -12.654 -5.558 1.00 46.84 164 GLY A CA 1
ATOM 1276 C C . GLY A 1 164 ? 17.938 -11.248 -4.944 1.00 46.84 164 GLY A C 1
ATOM 1277 O O . GLY A 1 164 ? 18.874 -10.840 -4.256 1.00 46.84 164 GLY A O 1
ATOM 1278 N N . SER A 1 165 ? 16.835 -10.519 -5.140 1.00 54.69 165 SER A N 1
ATOM 1279 C CA . SER A 1 165 ? 16.530 -9.291 -4.380 1.00 54.69 165 SER A CA 1
ATOM 1280 C C . SER A 1 165 ? 15.898 -9.617 -3.009 1.00 54.69 165 SER A C 1
ATOM 1282 O O . SER A 1 165 ? 15.585 -10.772 -2.731 1.00 54.69 165 SER A O 1
ATOM 1284 N N . GLU A 1 166 ? 15.676 -8.626 -2.130 1.00 51.88 166 GLU A N 1
ATOM 1285 C CA . GLU A 1 166 ? 14.959 -8.817 -0.842 1.00 51.88 166 GLU A CA 1
ATOM 1286 C C . GLU A 1 166 ? 13.484 -9.254 -1.016 1.00 51.88 166 GLU A C 1
ATOM 1288 O O . GLU A 1 166 ? 12.730 -9.388 -0.050 1.00 51.88 166 GLU A O 1
ATOM 1293 N N . ILE A 1 167 ? 13.049 -9.449 -2.258 1.00 60.56 167 ILE A N 1
ATOM 1294 C CA . ILE A 1 167 ? 11.735 -9.925 -2.649 1.00 60.56 167 ILE A CA 1
ATOM 1295 C C . ILE A 1 167 ? 11.714 -11.453 -2.571 1.00 60.56 167 ILE A C 1
ATOM 1297 O O . ILE A 1 167 ? 12.449 -12.147 -3.271 1.00 60.56 167 ILE A O 1
ATOM 1301 N N . VAL A 1 168 ? 10.869 -11.973 -1.682 1.00 61.38 168 VAL A N 1
ATOM 1302 C CA . VAL A 1 168 ? 10.953 -13.365 -1.233 1.00 61.38 168 VAL A CA 1
ATOM 1303 C C . VAL A 1 168 ? 10.107 -14.291 -2.102 1.00 61.38 168 VAL A C 1
ATOM 1305 O O . VAL A 1 168 ? 10.576 -15.359 -2.482 1.00 61.38 168 VAL A O 1
ATOM 1308 N N . THR A 1 169 ? 8.864 -13.913 -2.411 1.00 71.56 169 THR A N 1
ATOM 1309 C CA . THR A 1 169 ? 7.944 -14.732 -3.222 1.00 71.56 169 THR A CA 1
ATOM 1310 C C . THR A 1 169 ? 6.913 -13.851 -3.927 1.00 71.56 169 THR A C 1
ATOM 1312 O O . THR A 1 169 ? 6.348 -12.970 -3.286 1.00 71.56 169 THR A O 1
ATOM 1315 N N . ALA A 1 170 ? 6.609 -14.102 -5.200 1.00 75.75 170 ALA A N 1
ATOM 1316 C CA . ALA A 1 170 ? 5.360 -13.650 -5.821 1.00 75.75 170 ALA A CA 1
ATOM 1317 C C . ALA A 1 170 ? 4.307 -14.759 -5.778 1.00 75.75 170 ALA A C 1
ATOM 1319 O O . ALA A 1 170 ? 4.623 -15.921 -5.518 1.00 75.75 170 ALA A O 1
ATOM 1320 N N . VAL A 1 171 ? 3.056 -14.377 -6.005 1.00 82.12 171 VAL A N 1
ATOM 1321 C CA . VAL A 1 171 ? 1.943 -15.297 -6.268 1.00 82.12 171 VAL A CA 1
ATOM 1322 C C . VAL A 1 171 ? 1.426 -15.047 -7.676 1.00 82.12 171 VAL A C 1
ATOM 1324 O O . VAL A 1 171 ? 1.725 -14.000 -8.257 1.00 82.12 171 VAL A O 1
ATOM 1327 N N . ASP A 1 172 ? 0.671 -15.989 -8.221 1.00 88.62 172 ASP A N 1
ATOM 1328 C CA . ASP A 1 172 ? -0.046 -15.769 -9.470 1.00 88.62 172 ASP A CA 1
ATOM 1329 C C . ASP A 1 172 ? -1.311 -14.946 -9.177 1.00 88.62 172 ASP A C 1
ATOM 1331 O O . ASP A 1 172 ? -1.830 -14.944 -8.055 1.00 88.62 172 ASP A O 1
ATOM 1335 N N . LEU A 1 173 ? -1.821 -14.225 -10.178 1.00 88.81 173 LEU A N 1
ATOM 1336 C CA . LEU A 1 173 ? -3.005 -13.379 -9.997 1.00 88.81 173 LEU A CA 1
ATOM 1337 C C . LEU A 1 173 ? -4.224 -14.192 -9.524 1.00 88.81 173 LEU A C 1
ATOM 1339 O O . LEU A 1 173 ? -4.967 -13.751 -8.646 1.00 88.81 173 LEU A O 1
ATOM 1343 N N . ASP A 1 174 ? -4.380 -15.400 -10.069 1.00 90.81 174 ASP A N 1
ATOM 1344 C CA . ASP A 1 174 ? -5.503 -16.299 -9.792 1.00 90.81 174 ASP A CA 1
ATOM 1345 C C . ASP A 1 174 ? -5.477 -16.871 -8.358 1.00 90.81 174 ASP A C 1
ATOM 1347 O O . ASP A 1 174 ? -6.520 -17.254 -7.824 1.00 90.81 174 ASP A O 1
ATOM 1351 N N . ASP A 1 175 ? -4.318 -16.860 -7.690 1.00 92.94 175 ASP A N 1
ATOM 1352 C CA . ASP A 1 175 ? -4.148 -17.413 -6.339 1.00 92.94 175 ASP A CA 1
ATOM 1353 C C . ASP A 1 175 ? -4.605 -16.449 -5.230 1.00 92.94 175 ASP A C 1
ATOM 1355 O O . ASP A 1 175 ? -4.814 -16.859 -4.081 1.00 92.94 175 ASP A O 1
ATOM 1359 N N . TYR A 1 176 ? -4.782 -15.158 -5.539 1.00 94.75 176 TYR A N 1
ATOM 1360 C CA . TYR A 1 176 ? -5.149 -14.156 -4.533 1.00 94.75 176 TYR A CA 1
ATOM 1361 C C . TYR A 1 176 ? -6.509 -14.428 -3.885 1.00 94.75 176 TYR A C 1
ATOM 1363 O O . TYR A 1 176 ? -6.671 -14.150 -2.695 1.00 94.75 176 TYR A O 1
ATOM 1371 N N . GLN A 1 177 ? -7.470 -14.993 -4.625 1.00 96.62 177 GLN A N 1
ATOM 1372 C CA . GLN A 1 177 ? -8.780 -15.348 -4.074 1.00 96.62 177 GLN A CA 1
ATOM 1373 C C . GLN A 1 177 ? -8.641 -16.388 -2.954 1.00 96.62 177 GLN A C 1
ATOM 1375 O O . GLN A 1 177 ? -9.095 -16.145 -1.835 1.00 96.62 177 GLN A O 1
ATOM 1380 N N . GLU A 1 178 ? -7.953 -17.506 -3.217 1.00 97.06 178 GLU A N 1
ATOM 1381 C CA . GLU A 1 178 ? -7.733 -18.547 -2.204 1.00 97.06 178 GLU A CA 1
ATOM 1382 C C . GLU A 1 178 ? -6.913 -18.005 -1.024 1.00 97.06 178 GLU A C 1
ATOM 1384 O O . GLU A 1 178 ? -7.210 -18.293 0.140 1.00 97.06 178 GLU A O 1
ATOM 1389 N N . LEU A 1 179 ? -5.898 -17.185 -1.309 1.00 96.88 179 LEU A N 1
ATOM 1390 C CA . LEU A 1 179 ? -5.054 -16.577 -0.288 1.00 96.88 179 LEU A CA 1
ATOM 1391 C C . LEU A 1 179 ? -5.858 -15.680 0.673 1.00 96.88 179 LEU A C 1
ATOM 1393 O O . LEU A 1 179 ? -5.653 -15.755 1.889 1.00 96.88 179 LEU A O 1
ATOM 1397 N N . PHE A 1 180 ? -6.781 -14.861 0.154 1.00 98.31 180 PHE A N 1
ATOM 1398 C CA . PHE A 1 180 ? -7.672 -14.027 0.970 1.00 98.31 180 PHE A CA 1
ATOM 1399 C C . PHE A 1 180 ? -8.647 -14.883 1.785 1.00 98.31 180 PHE A C 1
ATOM 1401 O O . PHE A 1 180 ? -8.757 -14.683 2.999 1.00 98.31 180 PHE A O 1
ATOM 1408 N N . ASP A 1 181 ? -9.273 -15.887 1.163 1.00 98.12 181 ASP A N 1
ATOM 1409 C CA . ASP A 1 181 ? -10.231 -16.774 1.834 1.00 98.12 181 ASP A CA 1
ATOM 1410 C C . ASP A 1 181 ? -9.578 -17.511 3.017 1.00 98.12 181 ASP A C 1
ATOM 1412 O O . ASP A 1 181 ? -10.113 -17.537 4.131 1.00 98.12 181 ASP A O 1
ATOM 1416 N N . ARG A 1 182 ? -8.365 -18.046 2.822 1.00 98.19 182 ARG A N 1
ATOM 1417 C CA . ARG A 1 182 ? -7.589 -18.724 3.879 1.00 98.19 182 ARG A CA 1
ATOM 1418 C C . ARG A 1 182 ? -7.147 -17.785 4.995 1.00 98.19 182 ARG A C 1
ATOM 1420 O O . ARG A 1 182 ? -6.963 -18.232 6.132 1.00 98.19 182 ARG A O 1
ATOM 1427 N N . ALA A 1 183 ? -6.984 -16.500 4.696 1.00 98.31 183 ALA A N 1
ATOM 1428 C CA . ALA A 1 183 ? -6.677 -15.473 5.682 1.00 98.31 183 ALA A CA 1
ATOM 1429 C C . ALA A 1 183 ? -7.908 -14.975 6.461 1.00 98.31 183 ALA A C 1
ATOM 1431 O O . ALA A 1 183 ? -7.748 -14.221 7.421 1.00 98.31 183 ALA A O 1
ATOM 1432 N N . GLY A 1 184 ? -9.120 -15.410 6.095 1.00 98.25 184 GLY A N 1
ATOM 1433 C CA . GLY A 1 184 ? -10.363 -14.914 6.689 1.00 98.25 184 GLY A CA 1
ATOM 1434 C C . GLY A 1 184 ? -10.734 -13.509 6.208 1.00 98.25 184 GLY A C 1
ATOM 1435 O O . GLY A 1 184 ? -11.371 -12.754 6.942 1.00 98.25 184 GLY A O 1
ATOM 1436 N N . LEU A 1 185 ? -10.308 -13.153 4.997 1.00 98.69 185 LEU A N 1
ATOM 1437 C CA . LEU A 1 185 ? -10.628 -11.906 4.314 1.00 98.69 185 LEU A CA 1
ATOM 1438 C C . LEU A 1 185 ? -11.541 -12.206 3.125 1.00 98.69 185 LEU A C 1
ATOM 1440 O O . LEU A 1 185 ? -11.492 -13.289 2.551 1.00 98.69 185 LEU A O 1
ATOM 1444 N N . ARG A 1 186 ? -12.35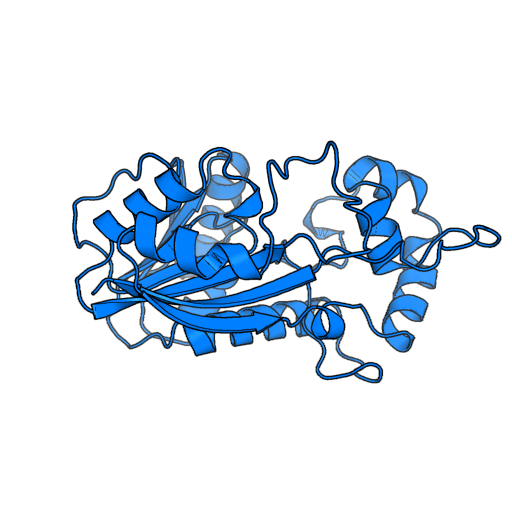0 -11.229 2.726 1.00 98.62 186 ARG A N 1
ATOM 1445 C CA . ARG A 1 186 ? -13.142 -11.288 1.498 1.00 98.62 186 ARG A CA 1
ATOM 1446 C C . ARG A 1 186 ? -12.509 -10.394 0.441 1.00 98.62 186 ARG A C 1
ATOM 1448 O O . ARG A 1 186 ? -12.328 -9.200 0.679 1.00 98.62 186 ARG A O 1
ATOM 1455 N N . LEU A 1 187 ? -12.198 -10.966 -0.719 1.00 98.38 187 LEU A N 1
ATOM 1456 C CA . LEU A 1 187 ? -11.781 -10.220 -1.905 1.00 98.38 187 LEU A CA 1
ATOM 1457 C C . LEU A 1 187 ? -12.986 -9.451 -2.473 1.00 98.38 187 LEU A C 1
ATOM 1459 O O . LEU A 1 187 ? -14.066 -10.020 -2.632 1.00 98.38 187 LEU A O 1
ATOM 1463 N N . LEU A 1 188 ? -12.820 -8.154 -2.735 1.00 98.06 188 LEU A N 1
ATOM 1464 C CA . LEU A 1 188 ? -13.868 -7.288 -3.293 1.00 98.06 188 LEU A CA 1
ATOM 1465 C C . LEU A 1 188 ? -13.580 -6.898 -4.744 1.00 98.06 188 LEU A C 1
ATOM 1467 O O . LEU A 1 188 ? -14.500 -6.837 -5.554 1.00 98.06 188 LEU A O 1
ATOM 1471 N N . GLU A 1 189 ? -12.318 -6.603 -5.047 1.00 97.88 189 GLU A N 1
ATOM 1472 C CA . GLU A 1 189 ? -11.846 -6.125 -6.346 1.00 97.88 189 GLU A CA 1
ATOM 1473 C C . GLU A 1 189 ? -10.396 -6.577 -6.532 1.00 97.88 189 GLU A C 1
ATOM 1475 O O . GLU A 1 189 ? -9.621 -6.560 -5.572 1.00 97.88 189 GLU A O 1
ATOM 1480 N N . ILE A 1 190 ? -10.038 -6.968 -7.751 1.00 97.31 190 ILE A N 1
ATOM 1481 C CA . ILE A 1 190 ? -8.679 -7.326 -8.149 1.00 97.31 190 ILE A CA 1
ATOM 1482 C C . ILE A 1 190 ? -8.462 -6.851 -9.583 1.00 97.31 190 ILE A C 1
ATOM 1484 O O . ILE A 1 190 ? -9.196 -7.249 -10.484 1.00 97.31 190 ILE A O 1
ATOM 1488 N N . ASP A 1 191 ? -7.465 -5.995 -9.779 1.00 96.88 191 ASP A N 1
ATOM 1489 C CA . ASP A 1 191 ? -7.151 -5.410 -11.078 1.00 96.88 191 ASP A CA 1
ATOM 1490 C C . ASP A 1 191 ? -5.686 -5.643 -11.423 1.00 96.88 191 ASP A C 1
ATOM 1492 O O . ASP A 1 191 ? -4.791 -5.219 -10.688 1.00 96.88 191 ASP A O 1
ATOM 1496 N N . ASP A 1 192 ? -5.450 -6.273 -12.571 1.00 94.69 192 ASP A N 1
ATOM 1497 C CA . ASP A 1 192 ? -4.148 -6.259 -13.227 1.00 94.69 192 ASP A CA 1
ATOM 1498 C C . ASP A 1 192 ? -3.926 -4.868 -13.838 1.00 94.69 192 ASP A C 1
ATOM 1500 O O . ASP A 1 192 ? -4.605 -4.469 -14.786 1.00 94.69 192 ASP A O 1
ATOM 1504 N N . VAL A 1 193 ? -2.980 -4.122 -13.271 1.00 94.38 193 VAL A N 1
ATOM 1505 C CA . VAL A 1 193 ? -2.577 -2.791 -13.739 1.00 94.38 193 VAL A CA 1
ATOM 1506 C C . VAL A 1 193 ? -1.152 -2.793 -14.288 1.00 94.38 193 VAL A C 1
ATOM 1508 O O . VAL A 1 193 ? -0.512 -1.744 -14.333 1.00 94.38 193 VAL A O 1
ATOM 1511 N N . SER A 1 194 ? -0.641 -3.955 -14.706 1.00 89.62 194 SER A N 1
ATOM 1512 C CA . SER A 1 194 ? 0.738 -4.119 -15.184 1.00 89.62 194 SER A CA 1
ATOM 1513 C C . SER A 1 194 ? 1.117 -3.091 -16.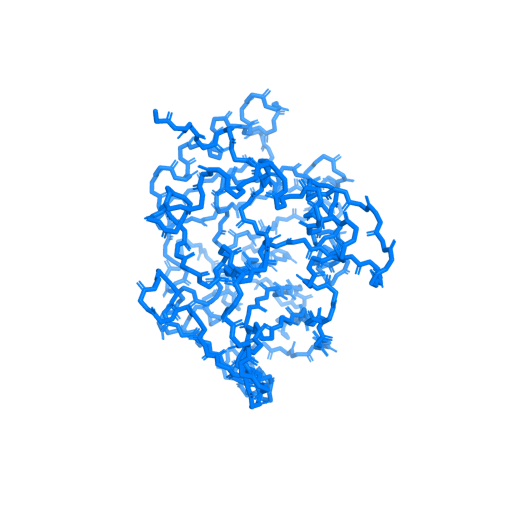244 1.00 89.62 194 SER A C 1
ATOM 1515 O O . SER A 1 194 ? 2.185 -2.493 -16.177 1.00 89.62 194 SER A O 1
ATOM 1517 N N . ASP A 1 195 ? 0.230 -2.834 -17.203 1.00 89.25 195 ASP A N 1
ATOM 1518 C CA . ASP A 1 195 ? 0.529 -1.923 -18.310 1.00 89.25 195 ASP A CA 1
ATOM 1519 C C . ASP A 1 195 ? 0.598 -0.450 -17.846 1.00 89.25 195 ASP A C 1
ATOM 1521 O O . ASP A 1 195 ? 1.265 0.366 -18.477 1.00 89.25 195 ASP A O 1
ATOM 1525 N N . HIS A 1 196 ? -0.005 -0.117 -16.695 1.00 91.25 196 HIS A N 1
ATOM 1526 C CA . HIS A 1 196 ? 0.052 1.214 -16.081 1.00 91.25 196 HIS A CA 1
ATOM 1527 C C . HIS A 1 196 ? 1.317 1.459 -15.250 1.00 91.25 196 HIS A C 1
ATOM 1529 O O . HIS A 1 196 ? 1.569 2.600 -14.868 1.00 91.25 196 HIS A O 1
ATOM 1535 N N . THR A 1 197 ? 2.112 0.430 -14.946 1.00 87.50 197 THR A N 1
ATOM 1536 C CA . THR A 1 197 ? 3.368 0.569 -14.180 1.00 87.50 197 THR A CA 1
ATOM 1537 C C . THR A 1 197 ? 4.615 0.511 -15.065 1.00 87.50 197 THR A C 1
ATOM 1539 O O . THR A 1 197 ? 5.749 0.628 -14.583 1.00 87.50 197 THR A O 1
ATOM 1542 N N . ILE A 1 198 ? 4.415 0.383 -16.379 1.00 83.62 198 ILE A N 1
ATOM 1543 C CA . ILE A 1 198 ? 5.462 0.504 -17.389 1.00 83.62 198 ILE A CA 1
ATOM 1544 C C . ILE A 1 198 ? 5.759 1.988 -17.597 1.00 83.62 198 ILE A C 1
ATOM 1546 O O . ILE A 1 198 ? 4.870 2.770 -17.921 1.00 83.62 198 ILE A O 1
ATOM 1550 N N . VAL A 1 199 ? 7.029 2.372 -17.454 1.00 82.75 199 VAL A N 1
ATOM 1551 C CA . VAL A 1 199 ? 7.472 3.744 -17.726 1.00 82.75 199 VAL A CA 1
ATOM 1552 C C . VAL A 1 199 ? 7.220 4.066 -19.210 1.00 82.75 199 VAL A C 1
ATOM 1554 O O . VAL A 1 199 ? 7.754 3.355 -20.063 1.00 82.75 199 VAL A O 1
ATOM 1557 N N . PRO A 1 200 ? 6.473 5.127 -19.562 1.00 83.56 200 PRO A N 1
ATOM 1558 C CA . PRO A 1 200 ? 6.226 5.502 -20.954 1.00 83.56 200 PRO A CA 1
ATOM 1559 C C . PRO A 1 200 ? 7.505 5.864 -21.719 1.00 83.56 200 PRO A C 1
ATOM 1561 O O . PRO A 1 200 ? 8.444 6.425 -21.148 1.00 83.56 200 PRO A O 1
ATOM 1564 N N . LEU A 1 201 ? 7.538 5.615 -23.034 1.00 79.19 201 LEU A N 1
ATOM 1565 C CA . LEU A 1 201 ? 8.705 5.890 -23.893 1.00 79.19 201 LEU A CA 1
ATOM 1566 C C . LEU A 1 201 ? 9.251 7.331 -23.789 1.00 79.19 201 LEU A C 1
ATOM 1568 O O . LEU A 1 201 ? 10.478 7.488 -23.715 1.00 79.19 201 LEU A O 1
ATOM 1572 N N . PRO A 1 202 ? 8.411 8.391 -23.743 1.00 79.06 202 PRO A N 1
ATOM 1573 C CA . PRO A 1 202 ? 8.907 9.758 -23.571 1.00 79.06 202 PRO A CA 1
ATOM 1574 C C . PRO A 1 202 ? 9.687 9.948 -22.264 1.00 79.06 202 PRO A C 1
ATOM 1576 O O . PRO A 1 202 ? 10.657 10.708 -22.222 1.00 79.06 202 PRO A O 1
ATOM 1579 N N . ILE A 1 203 ? 9.288 9.244 -21.202 1.00 83.75 203 ILE A N 1
ATOM 1580 C CA . ILE A 1 203 ? 9.928 9.305 -19.886 1.00 83.75 203 ILE A CA 1
ATOM 1581 C C . ILE A 1 203 ? 11.157 8.406 -19.837 1.00 83.75 203 ILE A C 1
ATOM 1583 O O . ILE A 1 203 ? 12.206 8.867 -19.388 1.00 83.75 203 ILE A O 1
ATOM 1587 N N . GLN A 1 204 ? 11.086 7.186 -20.378 1.00 80.31 204 GLN A N 1
ATOM 1588 C CA . GLN A 1 204 ? 12.256 6.310 -20.500 1.00 80.31 204 GLN A CA 1
ATOM 1589 C C . GLN A 1 204 ? 13.396 7.000 -21.247 1.00 80.31 204 GLN A C 1
ATOM 1591 O O . GLN A 1 204 ? 14.539 6.908 -20.819 1.00 80.31 204 GLN A O 1
ATOM 1596 N N . THR A 1 205 ? 13.099 7.737 -22.322 1.00 79.81 205 THR A N 1
ATOM 1597 C CA . THR A 1 205 ? 14.121 8.473 -23.086 1.00 79.81 205 THR A CA 1
ATOM 1598 C C . THR A 1 205 ? 14.822 9.512 -22.207 1.00 79.81 205 THR A C 1
ATOM 1600 O O . THR A 1 205 ? 16.048 9.517 -22.113 1.00 79.81 205 THR A O 1
ATOM 1603 N N . LYS A 1 206 ? 14.047 10.333 -21.481 1.00 82.19 206 LYS A N 1
ATOM 1604 C CA . LYS A 1 206 ? 14.583 11.335 -20.542 1.00 82.19 206 LYS A CA 1
ATOM 1605 C C . LYS A 1 206 ? 15.415 10.686 -19.429 1.00 82.19 206 LYS A C 1
ATOM 1607 O O . LYS A 1 206 ? 16.474 11.197 -19.069 1.00 82.19 206 LYS A O 1
ATOM 1612 N N . LEU A 1 207 ? 14.946 9.564 -18.879 1.00 82.50 207 LEU A N 1
ATOM 1613 C CA . LEU A 1 207 ? 15.658 8.824 -17.837 1.00 82.50 207 LEU A CA 1
ATOM 1614 C C . LEU A 1 207 ? 16.930 8.167 -18.376 1.00 82.50 207 LEU A C 1
ATOM 1616 O O . LEU A 1 207 ? 17.948 8.197 -17.690 1.00 82.50 207 LEU A O 1
ATOM 1620 N N . LYS A 1 208 ? 16.908 7.612 -19.594 1.00 83.25 208 LYS A N 1
ATOM 1621 C CA . LYS A 1 208 ? 18.072 6.991 -20.238 1.00 83.25 208 LYS A CA 1
ATOM 1622 C C . LYS A 1 208 ? 19.194 8.007 -20.401 1.00 83.25 208 LYS A C 1
ATOM 1624 O O . LYS A 1 208 ? 20.312 7.715 -19.989 1.00 83.25 208 LYS A O 1
ATOM 1629 N N . ASP A 1 209 ? 18.894 9.207 -20.887 1.00 82.19 209 ASP A N 1
ATOM 1630 C CA . ASP A 1 209 ? 19.894 10.272 -21.033 1.00 82.19 209 ASP A CA 1
ATOM 1631 C C . ASP A 1 209 ? 20.545 10.653 -19.692 1.00 82.19 209 ASP A C 1
ATOM 1633 O O . ASP A 1 209 ? 21.750 10.904 -19.624 1.00 82.19 209 ASP A O 1
ATOM 1637 N N . LEU A 1 210 ? 19.763 10.654 -18.608 1.00 81.94 210 LEU A N 1
ATOM 1638 C CA . LEU A 1 210 ? 20.236 10.998 -17.267 1.00 81.94 210 LEU A CA 1
ATOM 1639 C C . LEU A 1 210 ? 21.018 9.859 -16.590 1.00 81.94 210 LEU A C 1
ATOM 1641 O O . LEU A 1 210 ? 22.005 10.103 -15.895 1.00 81.94 210 LEU A O 1
ATOM 1645 N N . LEU A 1 211 ? 20.557 8.618 -16.745 1.00 83.19 211 LEU A N 1
ATOM 1646 C CA . LEU A 1 211 ? 20.984 7.479 -15.930 1.00 83.19 211 LEU A CA 1
ATOM 1647 C C . LEU A 1 211 ? 21.937 6.527 -16.650 1.00 83.19 211 LEU A C 1
ATOM 1649 O O . LEU A 1 211 ? 22.697 5.834 -15.972 1.00 83.19 211 LEU A O 1
ATOM 1653 N N . ALA A 1 212 ? 21.959 6.500 -17.987 1.00 83.50 212 ALA A N 1
ATOM 1654 C CA . ALA A 1 212 ? 22.869 5.639 -18.744 1.00 83.50 212 ALA A CA 1
ATOM 1655 C C . ALA A 1 212 ? 24.350 5.823 -18.352 1.00 83.50 212 ALA A C 1
ATOM 1657 O O . ALA A 1 212 ? 25.022 4.806 -18.162 1.00 83.50 212 ALA A O 1
ATOM 1658 N N . PRO A 1 213 ? 24.867 7.049 -18.100 1.00 86.69 213 PRO A N 1
ATOM 1659 C CA . PRO A 1 213 ? 26.244 7.231 -17.623 1.00 86.69 213 PRO A CA 1
ATOM 1660 C C . PRO A 1 213 ? 26.531 6.584 -16.258 1.00 86.69 213 PRO A C 1
ATOM 1662 O O . PRO A 1 213 ? 27.687 6.379 -15.892 1.00 86.69 213 PRO A O 1
ATOM 1665 N N . HIS A 1 214 ? 25.486 6.271 -15.490 1.00 84.31 214 HIS A N 1
ATOM 1666 C CA . HIS A 1 214 ? 25.558 5.698 -14.148 1.00 84.31 214 HIS A CA 1
ATOM 1667 C C . HIS A 1 214 ? 25.027 4.260 -14.079 1.00 84.31 214 HIS A C 1
ATOM 1669 O O . HIS A 1 214 ? 24.910 3.715 -12.978 1.00 84.31 214 HIS A O 1
ATOM 1675 N N . ARG A 1 215 ? 24.745 3.624 -15.227 1.00 83.88 215 ARG A N 1
ATOM 1676 C CA . ARG A 1 215 ? 24.102 2.305 -15.324 1.00 83.88 215 ARG A CA 1
ATOM 1677 C C . ARG A 1 215 ? 24.736 1.263 -14.414 1.00 83.88 215 ARG A C 1
ATOM 1679 O O . ARG A 1 215 ? 24.035 0.674 -13.605 1.00 83.88 215 ARG A O 1
ATOM 1686 N N . GLU A 1 216 ? 26.053 1.074 -14.473 1.00 80.12 216 GLU A N 1
ATOM 1687 C CA . GLU A 1 216 ? 26.724 0.077 -13.630 1.00 80.12 216 GLU A CA 1
ATOM 1688 C C . GLU A 1 216 ? 26.525 0.321 -12.127 1.00 80.12 216 GLU A C 1
ATOM 1690 O O . GLU A 1 216 ? 26.390 -0.619 -11.345 1.00 80.12 216 GLU A O 1
ATOM 1695 N N . ALA A 1 217 ? 26.543 1.587 -11.700 1.00 73.75 217 ALA A N 1
ATOM 1696 C CA . ALA A 1 217 ? 26.330 1.936 -10.301 1.00 73.75 217 ALA A CA 1
ATOM 1697 C C . ALA A 1 217 ? 24.881 1.666 -9.884 1.00 73.75 217 ALA A C 1
ATOM 1699 O O . ALA A 1 217 ? 24.659 1.169 -8.783 1.00 73.75 217 ALA A O 1
ATOM 1700 N N . LEU A 1 218 ? 23.925 1.933 -10.776 1.00 69.56 218 LEU A N 1
ATOM 1701 C CA . LEU A 1 218 ? 22.514 1.620 -10.571 1.00 69.56 218 LEU A CA 1
ATOM 1702 C C . LEU A 1 218 ? 22.288 0.106 -10.520 1.00 69.56 218 LEU A C 1
ATOM 1704 O O . LEU A 1 218 ? 21.675 -0.368 -9.575 1.00 69.56 218 LEU A O 1
ATOM 1708 N N . VAL A 1 219 ? 22.862 -0.672 -11.442 1.00 70.31 219 VAL A N 1
ATOM 1709 C CA . VAL A 1 219 ? 22.748 -2.142 -11.446 1.00 70.31 219 VAL A CA 1
ATOM 1710 C C . VAL A 1 219 ? 23.297 -2.728 -10.145 1.00 70.31 219 VAL A C 1
ATOM 1712 O O . VAL A 1 219 ? 22.668 -3.596 -9.549 1.00 70.31 219 VAL A O 1
ATOM 1715 N N . ARG A 1 220 ? 24.429 -2.213 -9.646 1.00 67.69 220 ARG A N 1
ATOM 1716 C CA . ARG A 1 220 ? 24.972 -2.626 -8.340 1.00 67.69 220 ARG A CA 1
ATOM 1717 C C . ARG A 1 220 ? 24.079 -2.243 -7.158 1.00 67.69 220 ARG A C 1
ATOM 1719 O O . ARG A 1 220 ? 24.140 -2.916 -6.136 1.00 67.69 220 ARG A O 1
ATOM 1726 N N . ALA A 1 221 ? 23.317 -1.157 -7.267 1.00 61.47 221 ALA A N 1
ATOM 1727 C CA . ALA A 1 221 ? 22.480 -0.651 -6.184 1.00 61.47 221 ALA A CA 1
ATOM 1728 C C . ALA A 1 221 ? 21.095 -1.310 -6.142 1.00 61.47 221 ALA A C 1
ATOM 1730 O O . ALA A 1 221 ? 20.609 -1.614 -5.058 1.00 61.47 221 ALA A O 1
ATOM 1731 N N . VAL A 1 222 ? 20.465 -1.509 -7.303 1.00 60.16 222 VAL A N 1
ATOM 1732 C CA . VAL A 1 222 ? 19.050 -1.902 -7.406 1.00 60.16 222 VAL A CA 1
ATOM 1733 C C . VAL A 1 222 ? 18.793 -3.118 -8.305 1.00 60.16 222 VAL A C 1
ATOM 1735 O O . VAL A 1 222 ? 17.651 -3.547 -8.438 1.00 60.16 222 VAL A O 1
ATOM 1738 N N . GLY A 1 223 ? 19.836 -3.697 -8.904 1.00 61.66 223 GLY A N 1
ATOM 1739 C CA . GLY A 1 223 ? 19.732 -4.863 -9.784 1.00 61.66 223 GLY A CA 1
ATOM 1740 C C . GLY A 1 223 ? 19.442 -4.517 -11.247 1.00 61.66 223 GLY A C 1
ATOM 1741 O O . GLY A 1 223 ? 18.931 -3.451 -11.585 1.00 61.66 223 GLY A O 1
ATOM 1742 N N . GLU A 1 224 ? 19.793 -5.438 -12.145 1.00 69.19 224 GLU A N 1
ATOM 1743 C CA . GLU A 1 224 ? 19.692 -5.236 -13.596 1.00 69.19 224 GLU A CA 1
ATOM 1744 C C . GLU A 1 224 ? 18.242 -5.162 -14.092 1.00 69.19 224 GLU A C 1
ATOM 1746 O O . GLU A 1 224 ? 17.933 -4.335 -14.949 1.00 69.19 224 GLU A O 1
ATOM 1751 N N . GLY A 1 225 ? 17.340 -5.952 -13.502 1.00 67.00 225 GLY A N 1
ATOM 1752 C CA . GLY A 1 225 ? 15.915 -5.936 -13.838 1.00 67.00 225 GLY A CA 1
ATOM 1753 C C . GLY A 1 225 ? 15.281 -4.553 -13.675 1.00 67.00 225 GLY A C 1
ATOM 1754 O O . GLY A 1 225 ? 14.671 -4.043 -14.615 1.00 67.00 225 GLY A O 1
ATOM 1755 N N . LEU A 1 226 ? 15.489 -3.905 -12.521 1.00 67.81 226 LEU A N 1
ATOM 1756 C CA . LEU A 1 226 ? 14.921 -2.579 -12.254 1.00 67.81 226 LEU A CA 1
ATOM 1757 C C . LEU A 1 226 ? 15.566 -1.489 -13.120 1.00 67.81 226 LEU A C 1
ATOM 1759 O O . LEU A 1 226 ? 14.891 -0.575 -13.587 1.00 67.81 226 LEU A O 1
ATOM 1763 N N . VAL A 1 227 ? 16.869 -1.587 -13.391 1.00 73.50 227 VAL A N 1
ATOM 1764 C CA . VAL A 1 227 ? 17.528 -0.651 -14.315 1.00 73.50 227 VAL A CA 1
ATOM 1765 C C . VAL A 1 227 ? 16.953 -0.780 -15.724 1.00 73.50 227 VAL A C 1
ATOM 1767 O O . VAL A 1 227 ? 16.647 0.234 -16.352 1.00 73.50 227 VAL A O 1
ATOM 1770 N N . ASN A 1 228 ? 16.738 -2.006 -16.203 1.00 75.75 228 ASN A N 1
ATOM 1771 C CA . ASN A 1 228 ? 16.116 -2.246 -17.503 1.00 75.75 228 ASN A CA 1
ATOM 1772 C C . ASN A 1 228 ? 14.669 -1.726 -17.554 1.00 75.75 228 ASN A C 1
ATOM 1774 O O . ASN A 1 228 ? 14.247 -1.245 -18.601 1.00 75.75 228 ASN A O 1
ATOM 1778 N N . GLN A 1 229 ? 13.933 -1.751 -16.437 1.00 70.50 229 GLN A N 1
ATOM 1779 C CA . GLN A 1 229 ? 12.601 -1.144 -16.340 1.00 70.50 229 GLN A CA 1
ATOM 1780 C C . GLN A 1 229 ? 12.631 0.378 -16.527 1.00 70.50 229 GLN A C 1
ATOM 1782 O O . GLN A 1 229 ? 11.758 0.940 -17.184 1.00 70.50 229 GLN A O 1
ATOM 1787 N N . LEU A 1 230 ? 13.615 1.053 -15.929 1.00 72.19 230 LEU A N 1
ATOM 1788 C CA . LEU A 1 230 ? 13.673 2.515 -15.924 1.00 72.19 230 LEU A CA 1
ATOM 1789 C C . LEU A 1 230 ? 14.176 3.097 -17.247 1.00 72.19 230 LEU A C 1
ATOM 1791 O O . LEU A 1 230 ? 13.684 4.140 -17.677 1.00 72.19 230 LEU A O 1
ATOM 1795 N N . ILE A 1 231 ? 15.179 2.463 -17.864 1.00 77.56 231 ILE A N 1
ATOM 1796 C CA . ILE A 1 231 ? 15.900 3.038 -19.016 1.00 77.56 231 ILE A CA 1
ATOM 1797 C C . ILE A 1 231 ? 16.084 2.086 -20.201 1.00 77.56 231 ILE A C 1
ATOM 1799 O O . ILE A 1 231 ? 16.826 2.405 -21.134 1.00 77.56 231 ILE A O 1
ATOM 1803 N N . GLY A 1 232 ? 15.422 0.928 -20.177 1.00 74.69 232 GLY A N 1
ATOM 1804 C CA . GLY A 1 232 ? 15.591 -0.122 -21.178 1.00 74.69 232 GLY A CA 1
ATOM 1805 C C . GLY A 1 232 ? 16.919 -0.882 -21.040 1.00 74.69 232 GLY A C 1
ATOM 1806 O O . GLY A 1 232 ? 17.786 -0.489 -20.251 1.00 74.69 232 GLY A O 1
ATOM 1807 N N . PRO A 1 233 ? 17.099 -1.988 -21.786 1.00 74.00 233 PRO A N 1
ATOM 1808 C CA . PRO A 1 233 ? 18.343 -2.765 -21.813 1.00 74.00 233 PRO A CA 1
ATOM 1809 C C . PRO A 1 233 ? 19.505 -1.985 -22.455 1.00 74.00 233 PRO A C 1
ATOM 1811 O O . PRO A 1 233 ? 19.313 -0.919 -23.046 1.00 74.00 233 PRO A O 1
ATOM 1814 N N . GLU A 1 234 ? 20.726 -2.521 -22.360 1.00 71.94 234 GLU A N 1
ATOM 1815 C CA . GLU A 1 234 ? 21.858 -1.989 -23.129 1.00 71.94 234 GLU A CA 1
ATOM 1816 C C . GLU A 1 234 ? 21.634 -2.118 -24.642 1.00 71.94 234 GLU A C 1
ATOM 1818 O O . GLU A 1 234 ? 20.956 -3.026 -25.130 1.00 71.94 234 GLU A O 1
ATOM 1823 N N . GLU A 1 235 ? 22.216 -1.190 -25.404 1.00 68.06 235 GLU A N 1
ATOM 1824 C CA . GLU A 1 235 ? 22.122 -1.212 -26.862 1.00 68.06 235 GLU A CA 1
ATOM 1825 C C . GLU A 1 235 ? 22.740 -2.491 -27.435 1.00 68.06 235 GLU A C 1
ATOM 1827 O O . GLU A 1 235 ? 23.866 -2.859 -27.108 1.00 68.06 235 GLU A O 1
ATOM 1832 N N . GLY A 1 236 ? 21.996 -3.167 -28.314 1.00 57.44 236 GLY A N 1
ATOM 1833 C CA . GLY A 1 236 ? 22.423 -4.425 -28.931 1.00 57.44 236 GLY A CA 1
ATOM 1834 C C . GLY A 1 236 ? 22.064 -5.687 -28.142 1.00 57.44 236 GLY A C 1
ATOM 1835 O O . GLY A 1 236 ? 22.340 -6.783 -28.627 1.00 57.44 236 GLY A O 1
ATOM 1836 N N . VAL A 1 237 ? 21.416 -5.565 -26.979 1.00 58.16 237 VAL A N 1
ATOM 1837 C CA . VAL A 1 237 ? 20.836 -6.708 -26.260 1.00 58.16 237 VAL A CA 1
ATOM 1838 C C . VAL A 1 237 ? 19.420 -6.967 -26.786 1.00 58.16 237 VAL A C 1
ATOM 1840 O O . VAL A 1 237 ? 18.527 -6.137 -26.623 1.00 58.16 237 VAL A O 1
ATOM 1843 N N . GLU A 1 238 ? 19.201 -8.119 -27.430 1.00 47.66 238 GLU A N 1
ATOM 1844 C CA . GLU A 1 238 ? 17.852 -8.570 -27.793 1.00 47.66 238 GLU A CA 1
ATOM 1845 C C . GLU A 1 238 ? 17.039 -8.853 -26.524 1.00 47.66 238 GLU A C 1
ATOM 1847 O O . GLU A 1 238 ? 17.380 -9.728 -25.724 1.00 47.66 238 GLU A O 1
ATOM 1852 N N . VAL A 1 239 ? 15.930 -8.132 -26.354 1.00 51.19 239 VAL A N 1
ATOM 1853 C CA . VAL A 1 239 ? 14.925 -8.466 -25.342 1.00 51.19 239 VAL A CA 1
ATOM 1854 C C . VAL A 1 239 ? 14.192 -9.706 -25.832 1.00 51.19 239 VAL A C 1
ATOM 1856 O O . VAL A 1 239 ? 13.611 -9.699 -26.920 1.00 51.19 239 VAL A O 1
ATOM 1859 N N . ARG A 1 240 ? 14.219 -10.788 -25.048 1.00 42.88 240 ARG A N 1
ATOM 1860 C CA . ARG A 1 240 ? 13.429 -11.981 -25.368 1.00 42.88 240 ARG A CA 1
ATOM 1861 C C . ARG A 1 240 ? 11.950 -11.590 -25.502 1.00 42.88 240 ARG A C 1
ATOM 1863 O O . ARG A 1 240 ? 11.454 -10.847 -24.655 1.00 42.88 240 ARG A O 1
ATOM 1870 N N . PRO A 1 241 ? 11.208 -12.104 -26.496 1.00 33.81 241 PRO A N 1
ATOM 1871 C CA . PRO A 1 241 ? 9.750 -12.031 -26.474 1.00 33.81 241 PRO A CA 1
ATOM 1872 C C . PRO A 1 241 ? 9.261 -12.770 -25.218 1.00 33.81 241 PRO A C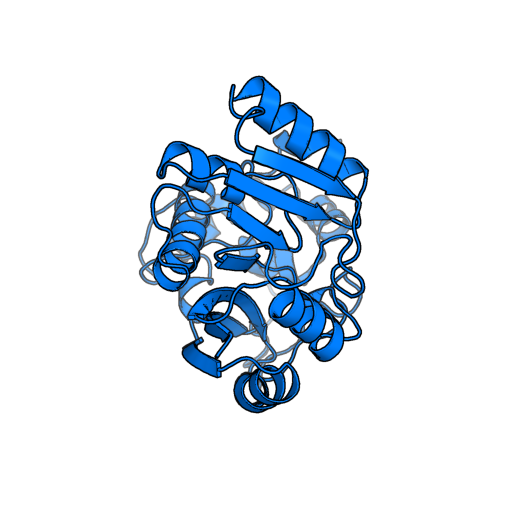 1
ATOM 1874 O O . PRO A 1 241 ? 9.544 -13.957 -25.074 1.00 33.81 241 PRO A O 1
ATOM 1877 N N . GLY A 1 242 ? 8.609 -12.067 -24.288 1.00 38.06 242 GLY A N 1
ATOM 1878 C CA . GLY A 1 242 ? 8.285 -12.594 -22.950 1.00 38.06 242 GLY A CA 1
ATOM 1879 C C . GLY A 1 242 ? 9.320 -12.285 -21.856 1.00 38.06 242 GLY A C 1
ATOM 1880 O O . GLY A 1 242 ? 9.110 -12.628 -20.705 1.00 38.06 242 GLY A O 1
ATOM 1881 N N . GLY A 1 243 ? 10.405 -11.563 -22.145 1.00 41.31 243 GLY A N 1
ATOM 1882 C CA . GLY A 1 243 ? 11.318 -11.005 -21.132 1.00 41.31 243 GLY A CA 1
ATOM 1883 C C . GLY A 1 243 ? 10.726 -9.778 -20.430 1.00 41.31 243 GLY A C 1
ATOM 1884 O O . GLY A 1 243 ? 11.376 -8.737 -20.343 1.00 41.31 243 GLY A O 1
ATOM 1885 N N . GLY A 1 244 ? 9.446 -9.848 -20.064 1.00 56.34 244 GLY A N 1
ATOM 1886 C CA . GLY A 1 244 ? 8.693 -8.724 -19.529 1.00 56.34 244 GLY A CA 1
ATOM 1887 C C . GLY A 1 244 ? 8.790 -8.617 -18.012 1.00 56.34 244 GLY A C 1
ATOM 1888 O O . GLY A 1 244 ? 9.151 -9.559 -17.316 1.00 56.34 244 GLY A O 1
ATOM 1889 N N . LEU A 1 245 ? 8.453 -7.431 -17.521 1.00 64.44 245 LEU A N 1
ATOM 1890 C CA . LEU A 1 245 ? 8.377 -7.099 -16.101 1.00 64.44 245 LEU A CA 1
ATOM 1891 C C . LEU A 1 245 ? 7.382 -8.015 -15.369 1.00 64.44 245 LEU A C 1
ATOM 1893 O O . LEU A 1 245 ? 6.457 -8.530 -16.016 1.00 64.44 245 LEU A O 1
ATOM 1897 N N . PRO A 1 246 ? 7.537 -8.194 -14.041 1.00 76.75 246 PRO A N 1
ATOM 1898 C CA . PRO A 1 246 ? 6.504 -8.840 -13.248 1.00 76.75 246 PRO A CA 1
ATOM 1899 C C . PRO A 1 246 ? 5.177 -8.100 -13.424 1.00 76.75 246 PRO A C 1
ATOM 1901 O O . PRO A 1 246 ? 5.152 -6.896 -13.699 1.00 76.75 246 PRO A O 1
ATOM 1904 N N . GLY A 1 247 ? 4.074 -8.826 -13.270 1.00 86.88 247 GLY A N 1
ATOM 1905 C CA . GLY A 1 247 ? 2.767 -8.193 -13.265 1.00 86.88 247 GLY A CA 1
ATOM 1906 C C . GLY A 1 247 ? 2.611 -7.292 -12.042 1.00 86.88 247 GLY A C 1
ATOM 1907 O O . GLY A 1 247 ? 3.324 -7.468 -11.053 1.00 86.88 247 GLY A O 1
ATOM 1908 N N . TYR A 1 248 ? 1.679 -6.344 -12.095 1.00 91.38 248 TYR A N 1
ATOM 1909 C CA . TYR A 1 248 ? 1.344 -5.490 -10.958 1.00 91.38 248 TYR A CA 1
ATOM 1910 C C . TYR A 1 248 ? -0.157 -5.492 -10.702 1.00 91.38 248 TYR A C 1
ATOM 1912 O O . TYR A 1 248 ? -0.947 -5.263 -11.617 1.00 91.38 248 TYR A O 1
ATOM 1920 N N . VAL A 1 249 ? -0.554 -5.739 -9.457 1.00 95.56 249 VAL A N 1
ATOM 1921 C CA . VAL A 1 249 ? -1.954 -5.883 -9.060 1.00 95.56 249 VAL A CA 1
ATOM 1922 C C . VAL A 1 249 ? -2.357 -4.815 -8.053 1.00 95.56 249 VAL A C 1
ATOM 1924 O O . VAL A 1 249 ? -1.588 -4.453 -7.161 1.00 95.56 249 VAL A O 1
ATOM 1927 N N . LEU A 1 250 ? -3.595 -4.338 -8.170 1.00 97.94 250 LEU A N 1
ATOM 1928 C CA . LEU A 1 250 ? -4.275 -3.566 -7.137 1.00 97.94 250 LEU A CA 1
ATOM 1929 C C . LEU A 1 250 ? -5.498 -4.335 -6.645 1.00 97.94 250 LEU A C 1
ATOM 1931 O O . LEU A 1 250 ? -6.321 -4.787 -7.434 1.00 97.94 250 LEU A O 1
ATOM 1935 N N . ILE A 1 251 ? -5.633 -4.461 -5.330 1.00 98.38 251 ILE A N 1
ATOM 1936 C CA . ILE A 1 251 ? -6.659 -5.281 -4.688 1.00 98.38 251 ILE A CA 1
ATOM 1937 C C . ILE A 1 251 ? -7.400 -4.459 -3.643 1.00 98.38 251 ILE A C 1
ATOM 1939 O O . ILE A 1 251 ? -6.784 -3.742 -2.848 1.00 98.38 251 ILE A O 1
ATOM 1943 N N . ALA A 1 252 ? -8.721 -4.617 -3.604 1.00 98.62 252 ALA A N 1
ATOM 1944 C CA . ALA A 1 252 ? -9.541 -4.254 -2.460 1.00 98.62 252 ALA A CA 1
ATOM 1945 C C . ALA A 1 252 ? -10.081 -5.525 -1.799 1.00 98.62 252 ALA A C 1
ATOM 1947 O O . ALA A 1 252 ? -10.596 -6.425 -2.4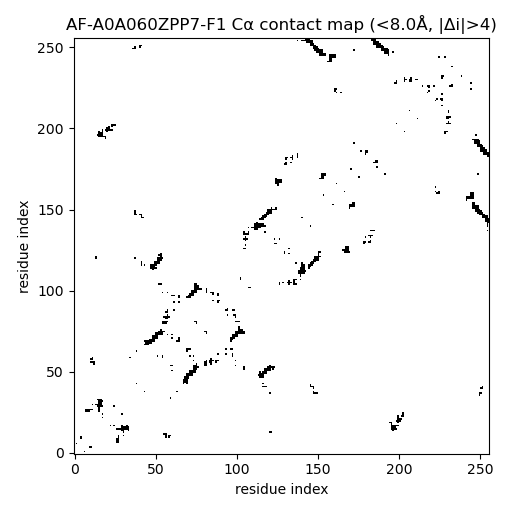61 1.00 98.62 252 ALA A O 1
ATOM 1948 N N . GLY A 1 253 ? -10.025 -5.571 -0.476 1.00 98.50 253 GLY A N 1
ATOM 1949 C CA . GLY A 1 253 ? -10.679 -6.594 0.320 1.00 98.50 253 GLY A CA 1
ATOM 1950 C C . GLY A 1 253 ? -11.270 -6.023 1.594 1.00 98.50 253 GLY A C 1
ATOM 1951 O O . GLY A 1 253 ? -11.204 -4.823 1.872 1.00 98.50 253 GLY A O 1
ATOM 1952 N N . GLU A 1 254 ? -11.848 -6.900 2.393 1.00 98.38 254 GLU A N 1
ATOM 1953 C CA . GLU A 1 254 ? -12.412 -6.548 3.689 1.00 98.38 254 GLU A CA 1
ATOM 1954 C C . GLU A 1 254 ? -12.305 -7.708 4.677 1.00 98.38 254 GLU A C 1
ATOM 1956 O O . GLU A 1 254 ? -12.195 -8.871 4.285 1.00 98.38 254 GLU A O 1
ATOM 1961 N N . ARG A 1 255 ? -12.367 -7.388 5.969 1.00 98.38 255 ARG A N 1
ATOM 1962 C CA . ARG A 1 255 ? -12.617 -8.374 7.021 1.00 98.38 255 ARG A CA 1
ATOM 1963 C C . ARG A 1 255 ? -14.137 -8.543 7.176 1.00 98.38 255 ARG A C 1
ATOM 1965 O O . ARG A 1 255 ? -14.767 -7.558 7.558 1.00 98.38 255 ARG A O 1
ATOM 1972 N N . PRO A 1 256 ? -14.720 -9.725 6.913 1.00 95.75 256 PRO A N 1
ATOM 1973 C CA . PRO A 1 256 ? -16.147 -9.974 7.127 1.00 95.75 256 PRO A CA 1
ATOM 1974 C C . PRO A 1 256 ? -16.602 -9.808 8.586 1.00 95.75 256 PRO A C 1
ATOM 1976 O O . PRO A 1 256 ? -15.760 -9.932 9.511 1.00 95.75 256 PRO A O 1
#

pLDDT: mean 85.84, std 17.02, range [26.97, 98.94]

Mean predicted aligned error: 6.59 Å

InterPro domains:
  IPR013216 Methyltransferase type 11 [PF08241] (51-148)
  IPR020803 Polyketide synthase-like, methyltransferase domain [SM00828] (30-255)
  IPR029063 S-adenosyl-L-methionine-dependent methyltransferase superfamily [G3DSA:3.40.50.150] (11-256)
  IPR029063 S-adenosyl-L-methionine-dependent methyltransferase superfamily [SSF53335] (13-256)
  IPR050447 Erg6/SMT methyltransferase [PTHR44068] (16-207)

Secondary structure (DSSP, 8-state):
---GGGSTTTT--S----SSTT----HHHHHHHHHHHHHHHH---TT-EEEEET-TTSHHHHHHHHHSS-EEEEEES-HHHHHHHHHHHHHTT-TTTEEEEE-BTTB-SS-TT-EEEEEEES-GGG-SSHHHHHHHHHHHEEEEEEEEEEEEEBPTT---TTTTSS-----BGGGHHHHHHHHT-EEEEEEE-GGGSSPPHHHHHHHHHHHGGGHHHHHHHH-HHHHHHHH-SPTT-PPPTT-PPPEEEEEEEE--

Nearest PDB structures (foldseek):
  8zc8-assembly1_B  TM=8.413E-01  e=4.958E-30  Streptomyces caespitosus
  6uvq-assembly1_A  TM=7.882E-01  e=1.582E-30  Actinomadura melliaura
  3bus-assembly1_A  TM=8.305E-01  e=1.270E-29  Lentzea aerocolonigenes
  3bus-assembly2_B  TM=8.177E-01  e=1.270E-29  Lentzea aerocolonigenes
  4pne-assembly3_B  TM=8.124E-01  e=3.595E-27  Saccharopolyspora spinosa

Sequence (256 aa):
MLSDSDLPVGSNLHLGYWNDEYDEADLATATEQLTRQLLKRLAPRPGQRILDVGCGVGQPAMSLARACDVEVHGISVSRRQVEQATARASEAGLADRVRFEYANAMQLPYPDASFDAAWLFESLIHMPEKERALKEVARVLKPGSRLAVADMFHRPGHDWPLEGSEIVTAVDLDDYQELFDRAGLRLLEIDDVSDHTIVPLPIQTKLKDLLAPHREALVRAVGEGLVNQLIGPEEGVEVRPGGGLPGYVLIAGERP

Radius of gyration: 18.08 Å; Cα contacts (8 Å, |Δi|>4): 507; chains: 1; bounding box: 44×37×49 Å

Solvent-accessible surface area (backbone atoms only — not comparable to full-atom values): 13522 Å² total; per-residue (Å²): 129,84,50,84,86,71,46,81,55,48,83,49,93,65,70,38,34,40,92,49,73,80,44,78,67,51,53,51,54,13,27,52,45,35,50,48,59,45,47,60,52,37,57,82,55,74,79,34,39,32,38,32,44,44,34,56,55,32,44,67,57,52,53,47,46,74,76,39,60,38,36,35,43,26,26,25,83,44,64,67,33,27,53,51,18,42,52,50,27,48,78,68,72,34,54,92,39,40,47,54,40,76,43,46,60,71,60,56,97,62,60,70,48,68,21,53,27,36,37,27,59,72,26,58,37,52,36,86,54,47,52,51,25,44,31,37,49,38,46,25,30,23,72,74,16,31,30,17,40,35,38,64,24,54,36,91,74,37,43,71,67,53,78,89,50,87,55,63,44,68,50,46,76,82,50,50,57,60,46,29,52,77,20,59,30,43,77,75,45,78,42,85,44,38,81,29,53,52,65,21,61,75,46,22,51,58,41,28,73,70,39,56,91,44,41,71,62,45,31,75,72,66,34,60,46,56,46,31,58,53,43,47,69,63,92,90,61,82,76,54,93,44,65,40,72,57,27,31,38,42,31,22,31,30,23,106